Protein AF-A0A7S0FUV8-F1 (afdb_monomer)

Structure (mmCIF, N/CA/C/O backbone):
data_AF-A0A7S0FUV8-F1
#
_entry.id   AF-A0A7S0FUV8-F1
#
loop_
_atom_site.group_PDB
_atom_site.id
_atom_site.type_symbol
_atom_site.label_atom_id
_atom_site.label_alt_id
_atom_site.label_comp_id
_atom_site.label_asym_id
_atom_site.label_entity_id
_atom_site.label_seq_id
_atom_site.pdbx_PDB_ins_code
_atom_site.Cartn_x
_atom_site.Cartn_y
_atom_site.Cartn_z
_atom_site.occupancy
_atom_site.B_iso_or_equiv
_atom_site.auth_seq_id
_atom_site.auth_comp_id
_atom_site.auth_asym_id
_atom_site.auth_atom_id
_atom_site.pdbx_PDB_model_num
ATOM 1 N N . TYR A 1 1 ? -42.835 13.743 -11.737 1.00 50.59 1 TYR A N 1
ATOM 2 C CA . TYR A 1 1 ? -42.459 13.672 -13.155 1.00 50.59 1 TYR A CA 1
ATOM 3 C C . TYR A 1 1 ? -41.245 14.557 -13.338 1.00 50.59 1 TYR A C 1
ATOM 5 O O . TYR A 1 1 ? -41.393 15.768 -13.255 1.00 50.59 1 TYR A O 1
ATOM 13 N N . ALA A 1 2 ? -40.058 13.962 -13.447 1.00 53.00 2 ALA A N 1
ATOM 14 C CA . ALA A 1 2 ? -38.866 14.693 -13.861 1.00 53.00 2 ALA A CA 1
ATOM 15 C C . ALA A 1 2 ? -38.843 14.681 -15.400 1.00 53.00 2 ALA A C 1
ATOM 17 O O . ALA A 1 2 ? -39.055 13.612 -15.976 1.00 53.00 2 ALA A O 1
ATOM 18 N N . PRO A 1 3 ? -38.705 15.833 -16.070 1.00 66.25 3 PRO A N 1
ATOM 19 C CA . PRO A 1 3 ? -38.574 15.869 -17.520 1.00 66.25 3 PRO A CA 1
ATOM 20 C C . PRO A 1 3 ? -37.222 15.283 -17.954 1.00 66.25 3 PRO A C 1
ATOM 22 O O . PRO A 1 3 ? -36.244 15.360 -17.211 1.00 66.25 3 PRO A O 1
ATOM 25 N N . TRP A 1 4 ? -37.165 14.718 -19.161 1.00 58.94 4 TRP A N 1
ATOM 26 C CA . TRP A 1 4 ? -35.908 14.304 -19.794 1.00 58.94 4 TRP A CA 1
ATOM 27 C C . TRP A 1 4 ? -34.903 15.470 -19.820 1.00 58.94 4 TRP A C 1
ATOM 29 O O . TRP A 1 4 ? -35.286 16.616 -20.077 1.00 58.94 4 TRP A O 1
ATOM 39 N N . GLY A 1 5 ? -33.637 15.191 -19.501 1.00 57.38 5 GLY A N 1
ATOM 40 C CA . GLY A 1 5 ? -32.561 16.175 -19.339 1.00 57.38 5 GLY A CA 1
ATOM 41 C C . GLY A 1 5 ? -32.442 16.805 -17.942 1.00 57.38 5 GLY A C 1
ATOM 42 O O . GLY A 1 5 ? -31.550 17.627 -17.725 1.00 57.38 5 GLY A O 1
ATOM 43 N N . TYR A 1 6 ? -33.309 16.448 -16.986 1.00 70.94 6 TYR A N 1
ATOM 44 C CA . TYR A 1 6 ? -33.254 16.975 -15.617 1.00 70.94 6 TYR A CA 1
ATOM 45 C C . TYR A 1 6 ? -32.063 16.412 -14.832 1.00 70.94 6 TYR A C 1
ATOM 47 O O . TYR A 1 6 ? -31.831 15.204 -14.850 1.00 70.94 6 TYR A O 1
ATOM 55 N N . ILE A 1 7 ? -31.346 17.292 -14.122 1.00 74.44 7 ILE A N 1
ATOM 56 C CA . ILE A 1 7 ? -30.193 16.947 -13.283 1.00 74.44 7 ILE A CA 1
ATOM 57 C C . ILE A 1 7 ? -30.614 16.949 -11.812 1.00 74.44 7 ILE A C 1
ATOM 59 O O . ILE A 1 7 ? -31.251 17.901 -11.358 1.00 74.44 7 ILE A O 1
ATOM 63 N N . PHE A 1 8 ? -30.243 15.918 -11.062 1.00 72.69 8 PHE A N 1
ATOM 64 C CA . PHE A 1 8 ? -30.548 15.796 -9.638 1.00 72.69 8 PHE A CA 1
ATOM 65 C C . PHE A 1 8 ? -29.382 15.194 -8.856 1.00 72.69 8 PHE A C 1
ATOM 67 O O . PHE A 1 8 ? -28.623 14.406 -9.405 1.00 72.69 8 PHE A O 1
ATOM 74 N N . ASP A 1 9 ? -29.258 15.542 -7.575 1.00 76.69 9 ASP A N 1
ATOM 75 C CA . ASP A 1 9 ? -28.304 14.910 -6.661 1.00 76.69 9 ASP A CA 1
ATOM 76 C C . ASP A 1 9 ? -28.888 13.583 -6.143 1.00 76.69 9 ASP A C 1
ATOM 78 O O . ASP A 1 9 ? -29.993 13.562 -5.597 1.00 76.69 9 ASP A O 1
ATOM 82 N N . GLY A 1 10 ? -28.179 12.473 -6.312 1.00 77.31 10 GLY A N 1
ATOM 83 C CA . GLY A 1 10 ? -28.609 11.151 -5.877 1.00 77.31 10 GLY A CA 1
ATOM 84 C C . GLY A 1 10 ? -27.452 10.277 -5.406 1.00 77.31 10 GLY A C 1
ATOM 85 O O . GLY A 1 10 ? -26.313 10.468 -5.812 1.00 77.31 10 GLY A O 1
ATOM 86 N N . ILE A 1 11 ? -27.733 9.339 -4.510 1.00 77.25 11 ILE A N 1
ATOM 87 C CA . ILE A 1 11 ? -26.738 8.418 -3.951 1.00 77.25 11 ILE A CA 1
ATOM 88 C C . ILE A 1 11 ? -26.754 7.139 -4.785 1.00 77.25 11 ILE A C 1
ATOM 90 O O . ILE A 1 11 ? -27.781 6.459 -4.828 1.00 77.25 11 ILE A O 1
ATOM 94 N N . ASP A 1 12 ? -25.640 6.825 -5.445 1.00 79.88 12 ASP A N 1
ATOM 95 C CA . ASP A 1 12 ? -25.474 5.547 -6.140 1.00 79.88 12 ASP A CA 1
ATOM 96 C C . ASP A 1 12 ? -25.358 4.416 -5.133 1.00 79.88 12 ASP A C 1
ATOM 98 O O . ASP A 1 12 ? -24.553 4.501 -4.203 1.00 79.88 12 ASP A O 1
ATOM 102 N N . HIS A 1 13 ? -26.126 3.348 -5.315 1.00 71.44 13 HIS A N 1
ATOM 103 C CA . HIS A 1 13 ? -25.978 2.160 -4.489 1.00 71.44 13 HIS A CA 1
ATOM 104 C C . HIS A 1 13 ? -25.063 1.092 -5.091 1.00 71.44 13 HIS A C 1
ATOM 106 O O . HIS A 1 13 ? -24.770 0.135 -4.375 1.00 71.44 13 HIS A O 1
ATOM 112 N N . GLU A 1 14 ? -24.574 1.280 -6.323 1.00 66.94 14 GLU A N 1
ATOM 113 C CA . GLU A 1 14 ? -23.786 0.313 -7.114 1.00 66.94 14 GLU A CA 1
ATOM 114 C C . GLU A 1 14 ? -24.512 -1.020 -7.376 1.00 66.94 14 GLU A C 1
ATOM 116 O O . GLU A 1 14 ? -23.939 -1.999 -7.850 1.00 66.94 14 GLU A O 1
ATOM 121 N N . ASP A 1 15 ? -25.815 -1.056 -7.109 1.00 69.62 15 ASP A N 1
ATOM 122 C CA . ASP A 1 15 ? -26.714 -2.193 -7.312 1.00 69.62 15 ASP A CA 1
ATOM 123 C C . ASP A 1 15 ? -27.656 -1.978 -8.512 1.00 69.62 15 ASP A C 1
ATOM 125 O O . ASP A 1 15 ? -28.631 -2.711 -8.704 1.00 69.62 15 ASP A O 1
ATOM 129 N N . GLY A 1 16 ? -27.372 -0.957 -9.327 1.00 75.56 16 GLY A N 1
ATOM 130 C CA . GLY A 1 16 ? -28.221 -0.537 -10.437 1.00 75.56 16 GLY A CA 1
ATOM 131 C C . GLY A 1 16 ? -29.254 0.534 -10.076 1.00 75.56 16 GLY A C 1
ATOM 132 O O . GLY A 1 16 ? -30.070 0.861 -10.941 1.00 75.56 16 GLY A O 1
ATOM 133 N N . TRP A 1 17 ? -29.238 1.089 -8.857 1.00 75.56 17 TRP A N 1
ATOM 134 C CA . TRP A 1 17 ? -30.189 2.108 -8.402 1.00 75.56 17 TRP A CA 1
ATOM 135 C C . TRP A 1 17 ? -29.515 3.363 -7.839 1.00 75.56 17 TRP A C 1
ATOM 137 O O . TRP A 1 17 ? -28.515 3.305 -7.131 1.00 75.56 17 TRP A O 1
ATOM 147 N N . VAL A 1 18 ? -30.144 4.512 -8.091 1.00 82.12 18 VAL A N 1
ATOM 148 C CA . VAL A 1 18 ? -29.773 5.812 -7.524 1.00 82.12 18 VAL A CA 1
ATOM 149 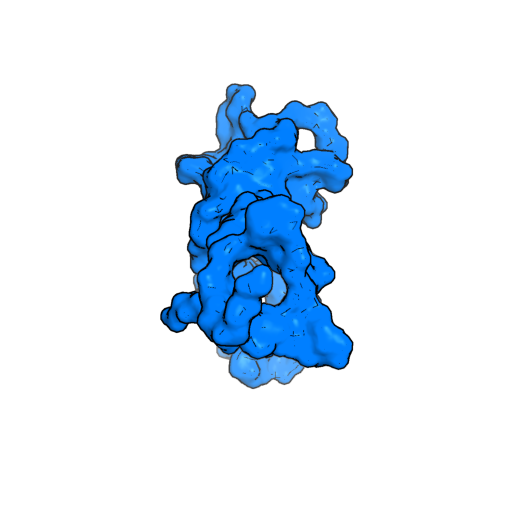C C . VAL A 1 18 ? -30.893 6.306 -6.617 1.00 82.12 18 VAL A C 1
ATOM 151 O O . VAL A 1 18 ? -32.052 6.406 -7.033 1.00 82.12 18 VAL A O 1
ATOM 154 N N . GLN A 1 19 ? -30.558 6.647 -5.376 1.00 77.62 19 GLN A N 1
ATOM 155 C CA . GLN A 1 19 ? -31.498 7.190 -4.400 1.00 77.62 19 GLN A CA 1
ATOM 156 C C . GLN A 1 19 ? -31.571 8.721 -4.486 1.00 77.62 19 GLN A C 1
ATOM 158 O O . GLN A 1 19 ? -30.566 9.406 -4.332 1.00 77.62 19 GLN A O 1
ATOM 163 N N . LEU A 1 20 ? -32.776 9.265 -4.652 1.00 77.44 20 LEU A N 1
ATOM 164 C CA . LEU A 1 20 ? -33.098 10.694 -4.642 1.00 77.44 20 LEU A CA 1
ATOM 165 C C . LEU A 1 20 ? -34.124 10.966 -3.528 1.00 77.44 20 LEU A C 1
ATOM 167 O O . LEU A 1 20 ? -35.326 10.733 -3.700 1.00 77.44 20 LEU A O 1
ATOM 171 N N . GLY A 1 21 ? -33.655 11.448 -2.372 1.00 74.44 21 GLY A N 1
ATOM 172 C CA . GLY A 1 21 ? -34.484 11.569 -1.166 1.00 74.44 21 GLY A CA 1
ATOM 173 C C . GLY A 1 21 ? -35.013 10.200 -0.714 1.00 74.44 21 GLY A C 1
ATOM 174 O O . GLY A 1 21 ? -34.232 9.278 -0.497 1.00 74.44 21 GLY A O 1
ATOM 175 N N . ASP A 1 22 ? -36.338 10.044 -0.636 1.00 75.25 22 ASP A N 1
ATOM 176 C CA . ASP A 1 22 ? -37.003 8.777 -0.267 1.00 75.25 22 ASP A CA 1
ATOM 177 C C . ASP A 1 22 ? -37.336 7.875 -1.474 1.00 75.25 22 ASP A C 1
ATOM 179 O O . ASP A 1 22 ? -38.110 6.921 -1.358 1.00 75.25 22 ASP A O 1
ATOM 183 N N . ARG A 1 23 ? -36.841 8.201 -2.674 1.00 69.81 23 ARG A N 1
ATOM 184 C CA . ARG A 1 23 ? -37.182 7.496 -3.921 1.00 69.81 23 ARG A CA 1
ATOM 185 C C . ARG A 1 23 ? -35.945 6.893 -4.566 1.00 69.81 23 ARG A C 1
ATOM 187 O O . ARG A 1 23 ? -34.858 7.435 -4.434 1.00 69.81 23 ARG A O 1
ATOM 194 N N . TYR A 1 24 ? -36.145 5.819 -5.322 1.00 77.50 24 TYR A N 1
ATOM 195 C CA . TYR A 1 24 ? -35.093 5.124 -6.058 1.00 77.50 24 TYR A CA 1
ATOM 196 C C . TYR A 1 24 ? -35.390 5.173 -7.551 1.00 77.50 24 TYR A C 1
ATOM 198 O O . TYR A 1 24 ? -36.537 4.985 -7.971 1.00 77.50 24 TYR A O 1
ATOM 206 N N . LEU A 1 25 ? -34.359 5.440 -8.343 1.00 78.50 25 LEU A N 1
ATOM 207 C CA . LEU A 1 25 ? -34.418 5.466 -9.796 1.00 78.50 25 LEU A CA 1
ATOM 208 C C . LEU A 1 25 ? -33.450 4.413 -10.350 1.00 78.50 25 LEU A C 1
ATOM 210 O O . LEU A 1 25 ? -32.295 4.387 -9.929 1.00 78.50 25 LEU A O 1
ATOM 214 N N . PRO A 1 26 ? -33.897 3.534 -11.260 1.00 76.88 26 PRO A N 1
ATOM 215 C CA . PRO A 1 26 ? -33.021 2.533 -11.845 1.00 76.88 26 PRO A CA 1
ATOM 216 C C . PRO A 1 26 ? -32.064 3.199 -12.836 1.00 76.88 26 PRO A C 1
ATOM 218 O O . PRO A 1 26 ? -32.479 4.038 -13.634 1.00 76.88 26 PRO A O 1
ATOM 221 N N . MET A 1 27 ? -30.799 2.791 -12.825 1.00 74.19 27 MET A N 1
ATOM 222 C CA . MET A 1 27 ? -29.808 3.227 -13.811 1.00 74.19 27 MET A CA 1
ATOM 223 C C . MET A 1 27 ? -30.069 2.618 -15.188 1.00 74.19 27 MET A C 1
ATOM 225 O O . MET A 1 27 ? -29.807 3.260 -16.205 1.00 74.19 27 MET A O 1
ATOM 229 N N . HIS A 1 28 ? -30.644 1.411 -15.222 1.00 72.50 28 HIS A N 1
ATOM 230 C CA . HIS A 1 28 ? -31.006 0.709 -16.447 1.00 72.50 28 HIS A CA 1
ATOM 231 C C . HIS A 1 28 ? -32.478 0.301 -16.462 1.00 72.50 28 HIS A C 1
ATOM 233 O O . HIS A 1 28 ? -32.994 -0.279 -15.507 1.00 72.50 28 HIS A O 1
ATOM 239 N N . VAL A 1 29 ? -33.141 0.516 -17.597 1.00 70.56 29 VAL A N 1
ATOM 240 C CA . VAL A 1 29 ? -34.490 0.007 -17.866 1.00 70.56 29 VAL A CA 1
ATOM 241 C C . VAL A 1 29 ? -34.433 -0.823 -19.141 1.00 70.56 29 VAL A C 1
ATOM 243 O O . VAL A 1 29 ? -34.119 -0.317 -20.213 1.00 70.56 29 VAL A O 1
ATOM 246 N N . SER A 1 30 ? -34.733 -2.121 -19.035 1.00 65.88 30 SER A N 1
ATOM 247 C CA . SER A 1 30 ? -34.715 -3.060 -20.174 1.00 65.88 30 SER A CA 1
ATOM 248 C C . SER A 1 30 ? -33.384 -3.087 -20.950 1.00 65.88 30 SER A C 1
ATOM 250 O O . SER A 1 30 ? -33.374 -3.247 -22.167 1.00 65.88 30 SER A O 1
ATOM 252 N N . GLY A 1 31 ? -32.259 -2.912 -20.249 1.00 65.19 31 GLY A N 1
ATOM 253 C CA . GLY A 1 31 ? -30.913 -2.906 -20.834 1.00 65.19 31 GLY A CA 1
ATOM 254 C C . GLY A 1 31 ? -30.449 -1.559 -21.399 1.00 65.19 31 GLY A C 1
ATOM 255 O O . GLY A 1 31 ? -29.275 -1.432 -21.730 1.00 65.19 31 GLY A O 1
ATOM 256 N N . ALA A 1 32 ? -31.316 -0.544 -21.466 1.00 63.19 32 ALA A N 1
ATOM 257 C CA . ALA A 1 32 ? -30.926 0.822 -21.812 1.00 63.19 32 ALA A CA 1
ATOM 258 C C . ALA A 1 32 ? -30.556 1.605 -20.546 1.00 63.19 32 ALA A C 1
ATOM 260 O O . ALA A 1 32 ? -31.279 1.533 -19.551 1.00 63.19 32 ALA A O 1
ATOM 261 N N . GLN A 1 33 ? -29.437 2.330 -20.574 1.00 68.31 33 GLN A N 1
ATOM 262 C CA . GLN A 1 33 ? -29.056 3.257 -19.508 1.00 68.31 33 GLN A CA 1
ATOM 263 C C . GLN A 1 33 ? -29.953 4.501 -19.577 1.00 68.31 33 GLN A C 1
ATOM 265 O O . GLN A 1 33 ? -30.055 5.101 -20.640 1.00 68.31 33 GLN A O 1
ATOM 270 N N . VAL A 1 34 ? -30.614 4.849 -18.469 1.00 80.25 34 VAL A N 1
ATOM 271 C CA . VAL A 1 34 ? -31.560 5.987 -18.373 1.00 80.25 34 VAL A CA 1
ATOM 272 C C . VAL A 1 34 ? -31.091 7.077 -17.405 1.00 80.25 34 VAL A C 1
ATOM 274 O O . VAL A 1 34 ? -31.668 8.162 -17.353 1.00 80.25 34 VAL A O 1
ATOM 277 N N . LEU A 1 35 ? -30.056 6.791 -16.609 1.00 73.25 35 LEU A N 1
ATOM 278 C CA . LEU A 1 35 ? -29.379 7.763 -15.758 1.00 73.25 35 LEU A CA 1
ATOM 279 C C . LEU A 1 35 ? -27.910 7.836 -16.149 1.00 73.25 35 LEU A C 1
ATOM 281 O O . LEU A 1 35 ? -27.196 6.831 -16.119 1.00 73.25 35 LEU A O 1
ATOM 285 N N . VAL A 1 36 ? -27.462 9.041 -16.481 1.00 73.19 36 VAL A N 1
ATOM 286 C CA . VAL A 1 36 ? -26.070 9.318 -16.832 1.00 73.19 36 VAL A CA 1
ATOM 287 C C . VAL A 1 36 ? -25.485 10.256 -15.775 1.00 73.19 36 VAL A C 1
ATOM 289 O O . VAL A 1 36 ? -26.067 11.321 -15.531 1.00 73.19 36 VAL A O 1
ATOM 292 N N . PRO A 1 37 ? -24.363 9.901 -15.126 1.00 68.44 37 PRO A N 1
ATOM 293 C CA . PRO A 1 37 ? -23.644 10.825 -14.258 1.00 68.44 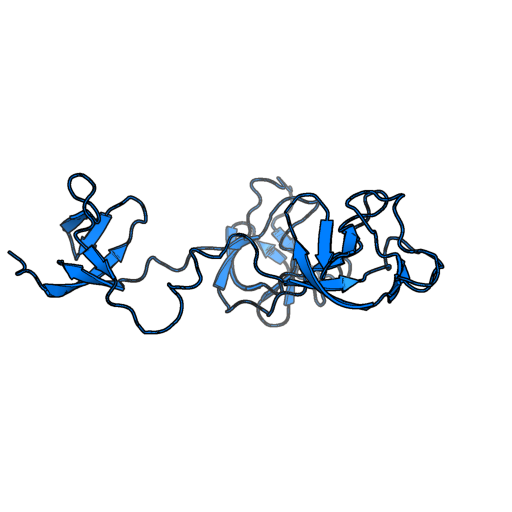37 PRO A CA 1
ATOM 294 C C . PRO A 1 37 ? -23.268 12.079 -15.054 1.00 68.44 37 PRO A C 1
ATOM 296 O O . PRO A 1 37 ? -22.733 11.996 -16.160 1.00 68.44 37 PRO A O 1
ATOM 299 N N . VAL A 1 38 ? -23.582 13.263 -14.528 1.00 68.12 38 VAL A N 1
ATOM 300 C CA . VAL A 1 38 ? -23.160 14.521 -15.156 1.00 68.12 38 VAL A CA 1
ATOM 301 C C . VAL A 1 38 ? -21.727 14.779 -14.718 1.00 68.12 38 VAL A C 1
ATOM 303 O O . VAL A 1 38 ? -21.517 15.416 -13.691 1.00 68.12 38 VAL A O 1
ATOM 306 N N . GLU A 1 39 ? -20.767 14.224 -15.460 1.00 62.84 39 GLU A N 1
ATOM 307 C CA . GLU A 1 39 ? -19.335 14.289 -15.145 1.00 62.84 39 GLU A CA 1
ATOM 308 C C . GLU A 1 39 ? -18.864 15.715 -14.792 1.00 62.84 39 GLU A C 1
ATOM 310 O O . GLU A 1 39 ? -19.050 16.669 -15.556 1.00 62.84 39 GLU A O 1
ATOM 315 N N . GLU A 1 40 ? -18.158 15.841 -13.663 1.00 44.22 40 GLU A N 1
ATOM 316 C CA . GLU A 1 40 ? -16.961 16.676 -13.652 1.00 44.22 40 GLU A CA 1
ATOM 317 C C . GLU A 1 40 ? -15.970 16.037 -14.625 1.00 44.22 40 GLU A C 1
ATOM 319 O O . GLU A 1 40 ? -15.710 14.837 -14.561 1.00 44.22 40 GLU A O 1
ATOM 324 N N . VAL A 1 41 ? -15.413 16.835 -15.534 1.00 43.34 41 VAL A N 1
ATOM 325 C CA . VAL A 1 41 ? -14.313 16.417 -16.405 1.00 43.34 41 VAL A CA 1
ATOM 326 C C . VAL A 1 41 ? -13.082 16.151 -15.538 1.00 43.34 41 VAL A C 1
ATOM 328 O O . VAL A 1 41 ? -12.219 17.014 -15.419 1.00 43.34 41 VAL A O 1
ATOM 331 N N . SER A 1 42 ? -13.018 14.982 -14.908 1.00 47.97 42 SER A N 1
ATOM 332 C CA . SER A 1 42 ? -11.817 14.338 -14.381 1.00 47.97 42 SER A CA 1
ATOM 333 C C . SER A 1 42 ? -12.216 13.069 -13.626 1.00 47.97 42 SER A C 1
ATOM 335 O O . SER A 1 42 ? -12.860 13.161 -12.589 1.00 47.97 42 SER A O 1
ATOM 337 N N . HIS A 1 43 ? -11.725 11.924 -14.109 1.00 41.03 43 HIS A N 1
ATOM 338 C CA . HIS A 1 43 ? -11.620 10.630 -13.412 1.00 41.03 43 HIS A CA 1
ATOM 339 C C . HIS A 1 43 ? -12.655 9.514 -13.643 1.00 41.03 43 HIS A C 1
ATOM 341 O O . HIS A 1 43 ? -12.576 8.544 -12.913 1.00 41.03 43 HIS A O 1
ATOM 347 N N . GLU A 1 44 ? -13.494 9.500 -14.685 1.00 39.22 44 GLU A N 1
ATOM 348 C CA . GLU A 1 44 ? -14.301 8.280 -14.975 1.00 39.22 44 GLU A CA 1
ATOM 349 C C . GLU A 1 44 ? -14.167 7.727 -16.412 1.00 39.22 44 GLU A C 1
ATOM 351 O O . GLU A 1 44 ? -14.736 6.693 -16.741 1.00 39.22 44 GLU A O 1
ATOM 356 N N . ALA A 1 45 ? -13.261 8.284 -17.230 1.00 35.97 45 ALA A N 1
ATOM 357 C CA . ALA A 1 45 ? -12.788 7.648 -18.474 1.00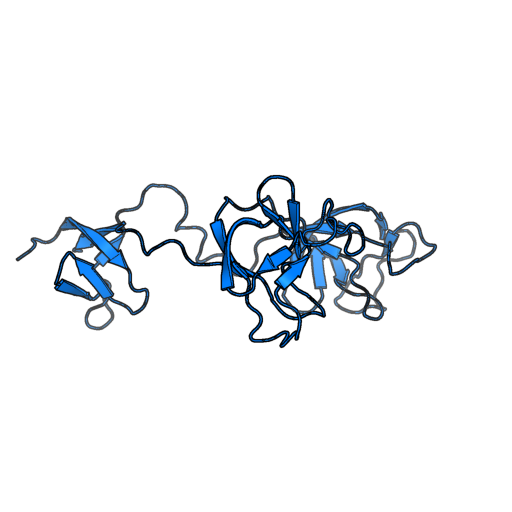 35.97 45 ALA A CA 1
ATOM 358 C C . ALA A 1 45 ? -11.533 6.760 -18.290 1.00 35.97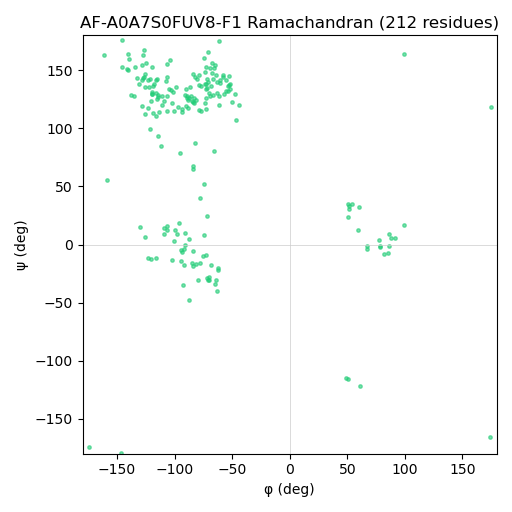 45 ALA A C 1
ATOM 360 O O . ALA A 1 45 ? -11.048 6.173 -19.253 1.00 35.97 45 ALA A O 1
ATOM 361 N N . ALA A 1 46 ? -10.989 6.656 -17.070 1.00 41.25 46 ALA A N 1
ATOM 362 C CA . ALA A 1 46 ? -9.800 5.844 -16.770 1.00 41.25 46 ALA A CA 1
ATOM 363 C C . ALA A 1 46 ? -10.125 4.501 -16.089 1.00 41.25 46 ALA A C 1
ATOM 365 O O . ALA A 1 46 ? -9.270 3.619 -16.029 1.00 41.25 46 ALA A O 1
ATOM 366 N N . GLU A 1 47 ? -11.352 4.312 -15.599 1.00 42.59 47 GLU A N 1
ATOM 367 C CA . GLU A 1 47 ? -11.700 3.144 -14.778 1.00 42.59 47 GLU A CA 1
ATOM 368 C C . GLU A 1 47 ? -12.242 1.949 -15.577 1.00 42.59 47 GLU A C 1
ATOM 370 O O . GLU A 1 47 ? -12.365 0.851 -15.044 1.00 42.59 47 GLU A O 1
ATOM 375 N N . GLN A 1 48 ? -12.424 2.102 -16.894 1.00 40.06 48 GLN A N 1
ATOM 376 C CA . GLN A 1 48 ? -12.632 0.975 -17.817 1.00 40.06 48 GLN A CA 1
ATOM 377 C C . GLN A 1 48 ? -11.367 0.581 -18.611 1.00 40.06 48 GLN A C 1
ATOM 379 O O . GLN A 1 48 ? -11.395 -0.389 -19.366 1.00 40.06 48 GLN A O 1
ATOM 384 N N . GLU A 1 49 ? -10.224 1.234 -18.347 1.00 38.31 49 GLU A N 1
ATOM 385 C CA . GLU A 1 49 ? -8.872 0.761 -18.712 1.00 38.31 49 GLU A CA 1
ATOM 386 C C . GLU A 1 49 ? -8.048 0.311 -17.482 1.00 38.31 49 GLU A C 1
ATOM 388 O O . GLU A 1 49 ? -6.847 0.053 -17.573 1.00 38.31 49 GLU A O 1
ATOM 393 N N . ALA A 1 50 ? -8.688 0.114 -16.322 1.00 39.53 50 ALA A N 1
ATOM 394 C CA . ALA A 1 50 ? -8.066 -0.395 -15.091 1.00 39.53 50 ALA A CA 1
ATOM 395 C C . ALA A 1 50 ? -7.707 -1.900 -15.144 1.00 39.53 50 ALA A C 1
ATOM 397 O O . ALA A 1 50 ? -7.590 -2.568 -14.118 1.00 39.53 50 ALA A O 1
ATOM 398 N N . GLY A 1 51 ? -7.508 -2.446 -16.345 1.00 43.41 51 GLY A N 1
ATOM 399 C CA . GLY A 1 51 ?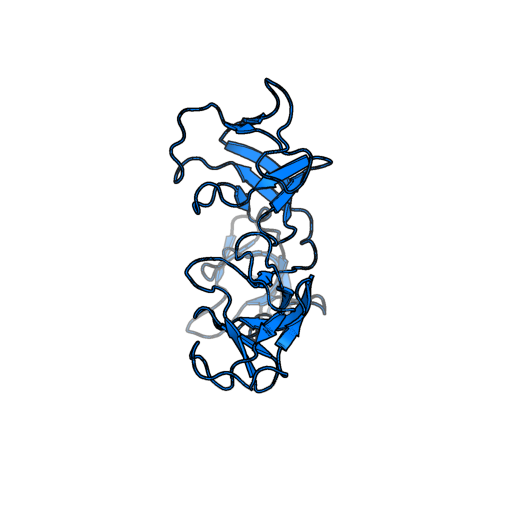 -7.049 -3.813 -16.547 1.00 43.41 51 GLY A CA 1
ATOM 400 C C . GLY A 1 51 ? -5.544 -3.984 -16.367 1.00 43.41 51 GLY A C 1
ATOM 401 O O . GLY A 1 51 ? -5.133 -5.068 -15.970 1.00 43.41 51 GLY A O 1
ATOM 402 N N . GLN A 1 52 ? -4.713 -2.968 -16.653 1.00 51.69 52 GLN A N 1
ATOM 403 C CA . GLN A 1 52 ? -3.248 -3.121 -16.665 1.00 51.69 52 GLN A CA 1
ATOM 404 C C . GLN A 1 52 ? -2.479 -1.788 -16.492 1.00 51.69 52 GLN A C 1
ATOM 406 O O . GLN A 1 52 ? -1.628 -1.442 -17.310 1.00 51.69 52 GLN A O 1
ATOM 411 N N . ALA A 1 53 ? -2.737 -1.023 -15.427 1.00 65.75 53 ALA A N 1
ATOM 412 C CA . ALA A 1 53 ? -1.931 0.168 -15.133 1.00 65.75 53 ALA A CA 1
ATOM 413 C C . ALA A 1 53 ? -0.531 -0.212 -14.607 1.00 65.75 53 ALA A C 1
ATOM 415 O O . ALA A 1 53 ? -0.393 -1.059 -13.716 1.00 65.75 53 ALA A O 1
ATOM 416 N N . THR A 1 54 ? 0.514 0.432 -15.135 1.00 78.88 54 THR A N 1
ATOM 417 C CA . THR A 1 54 ? 1.873 0.310 -14.599 1.00 78.88 54 THR A CA 1
ATOM 418 C C . THR A 1 54 ? 1.950 0.923 -13.199 1.00 78.88 54 THR A C 1
ATOM 420 O O . THR A 1 54 ? 1.310 1.926 -12.889 1.00 78.88 54 THR A O 1
ATOM 423 N N . ARG A 1 55 ? 2.728 0.300 -12.313 1.00 82.00 55 ARG A N 1
ATOM 424 C CA . ARG A 1 55 ? 2.997 0.762 -10.946 1.00 82.00 55 ARG A CA 1
ATOM 425 C C . ARG A 1 55 ? 4.497 0.880 -10.736 1.00 82.00 55 ARG A C 1
ATOM 427 O O . ARG A 1 55 ? 5.278 0.207 -11.407 1.00 82.00 55 ARG A O 1
ATOM 434 N N . LYS A 1 56 ? 4.909 1.708 -9.779 1.00 86.00 56 LYS A N 1
ATOM 435 C CA . LYS A 1 56 ? 6.312 1.791 -9.371 1.00 86.00 56 LYS A CA 1
ATOM 436 C C . LYS A 1 56 ? 6.629 0.678 -8.374 1.00 86.00 56 LYS A C 1
ATOM 438 O O . LYS A 1 56 ? 5.788 0.329 -7.554 1.00 86.00 56 LYS A O 1
ATOM 443 N N . TYR A 1 57 ? 7.834 0.128 -8.429 1.00 88.38 57 TYR A N 1
ATOM 444 C CA . TYR A 1 57 ? 8.318 -0.928 -7.542 1.00 88.38 57 TYR A CA 1
ATOM 445 C C . TYR A 1 57 ? 9.751 -0.638 -7.134 1.00 88.38 57 TYR A C 1
ATOM 447 O O . TYR A 1 57 ? 10.603 -0.445 -7.995 1.00 88.38 57 TYR A O 1
ATOM 455 N N . ARG A 1 58 ? 10.035 -0.659 -5.834 1.00 89.31 58 ARG A N 1
ATOM 456 C CA . ARG A 1 58 ? 11.392 -0.615 -5.300 1.00 89.31 58 ARG A CA 1
ATOM 457 C C . ARG A 1 58 ? 11.928 -2.034 -5.178 1.00 89.31 58 ARG A C 1
ATOM 459 O O . ARG A 1 58 ? 11.298 -2.883 -4.549 1.00 89.31 58 ARG A O 1
ATOM 466 N N . LEU A 1 59 ? 13.108 -2.276 -5.733 1.00 89.25 59 LEU A N 1
ATOM 467 C CA . LEU A 1 59 ? 13.799 -3.550 -5.575 1.00 89.25 59 LEU A CA 1
ATOM 468 C C . LEU A 1 59 ? 14.366 -3.670 -4.158 1.00 89.25 59 LEU A C 1
ATOM 470 O O . LEU A 1 59 ? 15.194 -2.850 -3.756 1.00 89.25 59 LEU A O 1
ATOM 474 N N . ASP A 1 60 ? 13.973 -4.705 -3.423 1.00 82.50 60 ASP A N 1
ATOM 475 C CA . ASP A 1 60 ? 14.438 -4.953 -2.059 1.00 82.50 60 ASP A CA 1
ATOM 476 C C . ASP A 1 60 ? 15.201 -6.279 -1.938 1.00 82.50 60 ASP A C 1
ATOM 478 O O . ASP A 1 60 ? 14.838 -7.295 -2.523 1.00 82.50 60 ASP A O 1
ATOM 482 N N . ASN A 1 61 ? 16.295 -6.243 -1.178 1.00 87.50 61 ASN A N 1
ATOM 483 C CA . ASN A 1 61 ? 17.169 -7.392 -0.917 1.00 87.50 61 ASN A CA 1
ATOM 484 C C . ASN A 1 61 ? 17.448 -7.560 0.582 1.00 87.50 61 ASN A C 1
ATOM 486 O O . ASN A 1 61 ? 18.399 -8.243 0.963 1.00 87.50 61 ASN A O 1
ATOM 490 N N . SER A 1 62 ? 16.668 -6.897 1.442 1.00 80.88 62 SER A N 1
ATOM 491 C CA . SER A 1 62 ? 16.901 -6.909 2.889 1.00 80.88 62 SER A CA 1
ATOM 492 C C . SER A 1 62 ? 16.745 -8.319 3.468 1.00 80.88 62 SER A C 1
ATOM 494 O O . SER A 1 62 ? 17.573 -8.752 4.269 1.00 80.88 62 SER A O 1
ATOM 496 N N . GLN A 1 63 ? 15.740 -9.056 2.986 1.00 75.25 63 GLN A N 1
ATOM 497 C CA . GLN A 1 63 ? 15.430 -10.417 3.425 1.00 75.25 63 GLN A CA 1
ATOM 498 C C . GLN A 1 63 ? 16.101 -11.498 2.571 1.00 75.25 63 GLN A C 1
ATOM 500 O O . GLN A 1 63 ? 16.521 -12.522 3.101 1.00 75.25 63 GLN A O 1
ATOM 505 N N . LEU A 1 64 ? 16.244 -11.277 1.258 1.00 83.19 64 LEU A N 1
ATOM 506 C CA . LEU A 1 64 ? 16.857 -12.266 0.363 1.00 83.19 64 LEU A CA 1
ATOM 507 C C . LEU A 1 64 ? 18.372 -12.395 0.610 1.00 83.19 64 LEU A C 1
ATOM 509 O O . LEU A 1 64 ? 18.946 -13.454 0.361 1.00 83.19 64 LEU A O 1
ATOM 513 N N . GLN A 1 65 ? 19.021 -11.325 1.093 1.00 88.31 65 GLN A N 1
ATOM 514 C CA . GLN A 1 65 ? 20.457 -11.272 1.405 1.00 88.31 65 GLN A CA 1
ATOM 515 C C . GLN A 1 65 ? 21.363 -11.759 0.257 1.00 88.31 65 GLN A C 1
ATOM 517 O O . GLN A 1 65 ? 22.460 -12.290 0.462 1.00 88.31 65 GLN A O 1
ATOM 522 N N . HIS A 1 66 ? 20.921 -11.571 -0.985 1.00 88.25 66 HIS A N 1
ATOM 523 C CA . HIS A 1 66 ? 21.670 -11.992 -2.156 1.00 88.25 66 HIS A CA 1
ATOM 524 C C . HIS A 1 66 ? 22.944 -11.146 -2.314 1.00 88.25 66 HIS A C 1
ATOM 526 O O . HIS A 1 66 ? 22.907 -9.923 -2.190 1.00 88.25 66 HIS A O 1
ATOM 532 N N . LYS A 1 67 ? 24.077 -11.787 -2.631 1.00 90.88 67 LYS A N 1
ATOM 533 C CA . LYS A 1 67 ? 25.393 -11.118 -2.732 1.00 90.88 67 LYS A CA 1
ATOM 534 C C . LYS A 1 67 ? 25.599 -10.331 -4.030 1.00 90.88 67 LYS A C 1
ATOM 536 O O . LYS A 1 67 ? 26.538 -9.547 -4.130 1.00 90.88 67 LYS A O 1
ATOM 541 N N . GLY A 1 68 ? 24.771 -10.581 -5.042 1.00 88.62 68 GLY A N 1
ATOM 542 C CA . GLY A 1 68 ? 24.849 -9.893 -6.330 1.00 88.62 68 GLY A CA 1
ATOM 543 C C . GLY A 1 68 ? 24.325 -8.451 -6.270 1.00 88.62 68 GLY A C 1
ATOM 544 O O . GLY A 1 68 ? 23.546 -8.124 -5.377 1.00 88.62 68 GLY A O 1
ATOM 545 N N . PRO A 1 69 ? 24.695 -7.601 -7.243 1.00 89.81 69 PRO A N 1
ATOM 546 C CA . PRO A 1 69 ? 24.364 -6.170 -7.255 1.00 89.81 69 PRO A CA 1
ATOM 547 C C . PRO A 1 69 ? 22.890 -5.849 -7.563 1.00 89.81 69 PRO A C 1
ATOM 549 O O . PRO A 1 69 ? 22.481 -4.693 -7.455 1.00 89.81 69 PRO A O 1
ATOM 552 N N . GLY A 1 70 ? 22.096 -6.839 -7.972 1.00 91.81 70 GLY A N 1
ATOM 553 C CA . GLY A 1 70 ? 20.707 -6.626 -8.352 1.00 91.81 70 GLY A CA 1
ATOM 554 C C . GLY A 1 70 ? 19.944 -7.907 -8.666 1.00 91.81 70 GLY A C 1
ATOM 555 O O . GLY A 1 70 ? 20.472 -9.016 -8.523 1.00 91.81 70 GLY A O 1
ATOM 556 N N . LEU A 1 71 ? 18.709 -7.722 -9.129 1.00 91.81 71 LEU A N 1
ATOM 557 C CA . LEU A 1 71 ? 17.802 -8.769 -9.582 1.00 91.81 71 LEU A CA 1
ATOM 558 C C . LEU A 1 71 ? 17.884 -8.891 -11.109 1.00 91.81 71 LEU A C 1
ATOM 560 O O . LEU A 1 71 ? 17.604 -7.938 -11.835 1.00 91.81 71 LEU A O 1
ATOM 564 N N . ALA A 1 72 ? 18.299 -10.056 -11.608 1.00 93.00 72 ALA A N 1
ATOM 565 C CA . ALA A 1 72 ? 18.435 -10.277 -13.048 1.00 93.00 72 ALA A CA 1
ATOM 566 C C . ALA A 1 72 ? 17.083 -10.162 -13.774 1.00 93.00 72 ALA A C 1
ATOM 568 O O . ALA A 1 72 ? 16.068 -10.674 -13.300 1.00 93.00 72 ALA A O 1
ATOM 569 N N . TRP A 1 73 ? 17.073 -9.547 -14.954 1.00 93.69 73 TRP A N 1
ATOM 570 C CA . TRP A 1 73 ? 15.889 -9.531 -15.813 1.00 93.69 73 TRP A CA 1
ATOM 571 C C . TRP A 1 73 ? 15.593 -10.932 -16.344 1.00 93.69 73 TRP A C 1
ATOM 573 O O . TRP A 1 73 ? 16.517 -11.712 -16.597 1.00 93.69 73 TRP A O 1
ATOM 583 N N . ARG A 1 74 ? 14.315 -11.251 -16.541 1.00 95.25 74 ARG A N 1
ATOM 584 C CA . ARG A 1 74 ? 13.880 -12.457 -17.248 1.00 95.25 74 ARG A CA 1
ATOM 585 C C . ARG A 1 74 ? 13.335 -12.126 -18.629 1.00 95.25 74 ARG A C 1
ATOM 587 O O . ARG A 1 74 ? 12.704 -11.086 -18.820 1.00 95.25 74 ARG A O 1
ATOM 594 N N . LEU A 1 75 ? 13.598 -13.016 -19.583 1.00 89.25 75 LEU A N 1
ATOM 595 C CA . LEU A 1 75 ? 13.084 -12.929 -20.955 1.00 89.25 75 LEU A CA 1
ATOM 596 C C . LEU A 1 75 ? 11.679 -13.543 -21.082 1.00 89.25 75 LEU A C 1
ATOM 598 O O . LEU A 1 75 ? 10.974 -13.283 -22.050 1.00 89.25 75 LEU A O 1
ATOM 602 N N . SER A 1 76 ? 11.262 -14.334 -20.092 1.00 91.06 76 SER A N 1
ATOM 603 C CA . SER A 1 76 ? 9.906 -14.867 -19.937 1.00 91.06 76 SER A CA 1
ATOM 604 C C . SER A 1 76 ? 9.545 -14.962 -18.454 1.00 91.06 76 SER A C 1
ATOM 606 O O . SER A 1 76 ? 10.392 -14.737 -17.592 1.00 91.06 76 SER A O 1
ATOM 608 N N . LYS A 1 77 ? 8.306 -15.352 -18.140 1.00 90.31 77 LYS A N 1
ATOM 609 C CA . LYS A 1 77 ? 7.834 -15.633 -16.772 1.00 90.31 77 LYS A CA 1
ATOM 610 C C . LYS A 1 77 ? 8.376 -16.966 -16.225 1.00 90.31 77 LYS A C 1
ATOM 612 O O . LYS A 1 77 ? 7.630 -17.839 -15.800 1.00 90.31 77 LYS A O 1
ATOM 617 N N . ASP A 1 78 ? 9.692 -17.140 -16.300 1.00 88.81 78 ASP A N 1
ATOM 618 C CA . ASP A 1 78 ? 10.439 -18.299 -15.808 1.00 88.81 78 ASP A CA 1
ATOM 619 C C . ASP A 1 78 ? 11.685 -17.803 -15.060 1.00 88.81 78 ASP A C 1
ATOM 621 O O . ASP A 1 78 ? 12.478 -17.009 -15.578 1.00 88.81 78 ASP A O 1
ATOM 625 N N . LEU A 1 79 ? 11.874 -18.281 -13.827 1.00 86.62 79 LEU A N 1
ATOM 626 C CA . LEU A 1 79 ? 13.005 -17.914 -12.976 1.00 86.62 79 LEU A CA 1
ATOM 627 C C . LEU A 1 79 ? 14.366 -18.310 -13.562 1.00 86.62 79 LEU A C 1
ATOM 629 O O . LEU A 1 79 ? 15.360 -17.676 -13.197 1.00 86.62 79 LEU A O 1
ATOM 633 N N . ASN A 1 80 ? 14.422 -19.283 -14.469 1.00 90.00 80 ASN A N 1
ATOM 634 C CA . ASN A 1 80 ? 15.663 -19.730 -15.101 1.00 90.00 80 ASN A CA 1
ATOM 635 C C . ASN A 1 80 ? 15.962 -18.999 -16.418 1.00 90.00 80 ASN A C 1
ATOM 637 O O . ASN A 1 80 ? 17.115 -18.976 -16.853 1.00 90.00 80 ASN A O 1
ATOM 641 N N . ASN A 1 81 ? 14.969 -18.349 -17.038 1.00 91.31 81 ASN A N 1
ATOM 642 C CA . ASN A 1 81 ? 15.143 -17.660 -18.318 1.00 91.31 81 ASN A CA 1
ATOM 643 C C . ASN A 1 81 ? 15.704 -16.239 -18.133 1.00 91.31 81 ASN A C 1
ATOM 645 O O . ASN A 1 81 ? 15.023 -15.234 -18.357 1.00 91.31 81 ASN A O 1
ATOM 649 N N . THR A 1 82 ? 16.939 -16.154 -17.638 1.00 88.50 82 THR A N 1
ATOM 650 C CA . THR A 1 82 ? 17.605 -14.880 -17.327 1.00 88.50 82 THR A CA 1
ATOM 651 C C . THR A 1 82 ? 18.167 -14.200 -18.578 1.00 88.50 82 THR A C 1
ATOM 653 O O . THR A 1 82 ? 18.694 -14.862 -19.466 1.00 88.50 82 THR A O 1
ATOM 656 N N . ALA A 1 83 ? 18.148 -12.867 -18.612 1.00 85.62 83 ALA A N 1
ATOM 657 C CA . ALA A 1 83 ? 18.746 -12.062 -19.681 1.00 85.62 83 ALA A CA 1
ATOM 658 C C . ALA A 1 83 ? 20.292 -12.011 -19.631 1.00 85.62 83 ALA A C 1
ATOM 660 O O . ALA A 1 83 ? 20.902 -11.244 -20.370 1.00 85.62 83 ALA A O 1
ATOM 661 N N . GLY A 1 84 ? 20.935 -12.803 -18.764 1.00 82.06 84 GLY A N 1
ATOM 662 C CA . GLY A 1 84 ? 22.385 -12.827 -18.557 1.00 82.06 84 GLY A CA 1
ATOM 663 C C . GLY A 1 84 ? 22.861 -12.021 -17.342 1.00 82.06 84 GLY A C 1
ATOM 664 O O . GLY A 1 84 ? 22.152 -11.179 -16.794 1.00 82.06 84 GLY A O 1
ATOM 665 N N . SER A 1 85 ? 24.100 -12.275 -16.911 1.00 80.75 85 SER A N 1
ATOM 666 C CA . SER A 1 85 ? 24.669 -11.760 -15.650 1.00 80.75 85 SER A CA 1
ATOM 667 C C . SER A 1 85 ? 24.919 -10.249 -15.618 1.00 80.75 85 SER A C 1
ATOM 669 O O . SER A 1 85 ? 25.052 -9.680 -14.539 1.00 80.75 85 SER A O 1
ATOM 671 N N . GLN A 1 86 ? 24.966 -9.595 -16.780 1.00 84.81 86 GLN A N 1
ATOM 672 C CA . GLN A 1 86 ? 25.135 -8.141 -16.908 1.00 84.81 86 GLN A CA 1
ATOM 673 C C . GLN A 1 86 ? 23.796 -7.391 -17.008 1.00 84.81 86 GLN A C 1
ATOM 675 O O . GLN A 1 86 ? 23.773 -6.163 -16.994 1.00 84.81 86 GLN A O 1
ATOM 680 N N . HIS A 1 87 ? 22.675 -8.111 -17.105 1.00 89.50 87 HIS A N 1
ATOM 681 C CA . HIS A 1 87 ? 21.352 -7.532 -17.315 1.00 89.50 87 HIS A CA 1
ATOM 682 C C . HIS A 1 87 ? 20.483 -7.725 -16.071 1.00 89.50 87 HIS A C 1
ATOM 684 O O . HIS A 1 87 ? 19.679 -8.653 -15.974 1.00 89.50 87 HIS A O 1
ATOM 690 N N . PHE A 1 88 ? 20.630 -6.804 -15.122 1.00 91.56 88 PHE A N 1
ATOM 691 C CA . PHE A 1 88 ? 19.883 -6.773 -13.866 1.00 91.56 88 PHE A CA 1
ATOM 692 C C . PHE A 1 88 ? 19.372 -5.365 -13.554 1.00 91.56 88 PHE A C 1
ATOM 694 O O . PHE A 1 88 ? 19.971 -4.375 -13.973 1.00 91.56 88 PHE A O 1
ATOM 701 N N . ALA A 1 89 ? 18.275 -5.289 -12.806 1.00 89.88 89 ALA A N 1
ATOM 702 C CA . ALA A 1 89 ? 17.849 -4.076 -12.119 1.00 89.88 89 ALA A CA 1
ATOM 703 C C . ALA A 1 89 ? 18.543 -4.024 -10.751 1.00 89.88 89 ALA A C 1
ATOM 705 O O . ALA A 1 89 ? 18.673 -5.052 -10.074 1.00 89.88 89 ALA A O 1
ATOM 706 N N . ARG A 1 90 ? 19.064 -2.861 -10.358 1.00 91.00 90 ARG A N 1
ATOM 707 C CA . ARG A 1 90 ? 19.855 -2.726 -9.127 1.00 91.00 90 ARG A CA 1
ATOM 708 C C . ARG A 1 90 ? 18.956 -2.793 -7.902 1.00 91.00 90 ARG A C 1
ATOM 710 O O . ARG A 1 90 ? 17.827 -2.314 -7.908 1.00 91.00 90 ARG A O 1
ATOM 717 N N . TRP A 1 91 ? 19.480 -3.327 -6.805 1.00 87.12 91 TRP A N 1
ATOM 718 C CA . TRP A 1 91 ? 18.784 -3.196 -5.527 1.00 87.12 91 TRP A CA 1
ATOM 719 C C . TRP A 1 91 ? 18.569 -1.720 -5.183 1.00 87.12 91 TRP A C 1
ATOM 721 O O . TRP A 1 91 ? 19.433 -0.886 -5.457 1.00 87.12 91 TRP A O 1
ATOM 731 N N . ARG A 1 92 ? 17.428 -1.417 -4.557 1.00 83.56 92 ARG A N 1
ATOM 732 C CA . ARG A 1 92 ? 16.928 -0.071 -4.228 1.00 83.56 92 ARG A CA 1
ATOM 733 C C . ARG A 1 92 ? 16.540 0.799 -5.424 1.00 83.56 92 ARG A C 1
ATOM 735 O O . ARG A 1 92 ? 16.036 1.897 -5.209 1.00 83.56 92 ARG A O 1
ATOM 742 N N . GLU A 1 93 ? 16.747 0.337 -6.654 1.00 85.94 93 GLU A N 1
ATOM 743 C CA . GLU A 1 93 ? 16.208 1.003 -7.837 1.00 85.94 93 GLU A CA 1
ATOM 744 C C . GLU A 1 93 ? 14.677 0.954 -7.805 1.00 85.94 93 GLU A C 1
ATOM 746 O O . GLU A 1 93 ? 14.089 -0.009 -7.304 1.00 85.94 93 GLU A O 1
ATOM 751 N N . ILE A 1 94 ? 14.042 2.008 -8.318 1.00 85.75 94 ILE A N 1
ATOM 752 C CA . ILE A 1 94 ? 12.601 2.041 -8.542 1.00 85.75 94 ILE A CA 1
ATOM 753 C C . ILE A 1 94 ? 12.365 1.825 -10.031 1.00 85.75 94 ILE A C 1
ATOM 755 O O . ILE A 1 94 ? 12.846 2.603 -10.851 1.00 85.75 94 ILE A O 1
ATOM 759 N N . ILE A 1 95 ? 11.615 0.784 -10.362 1.00 88.06 95 ILE A N 1
ATOM 760 C CA . ILE A 1 95 ? 11.169 0.482 -11.722 1.00 88.06 95 ILE A CA 1
ATOM 761 C C . ILE A 1 95 ? 9.685 0.793 -11.845 1.00 88.06 95 ILE A C 1
ATOM 763 O O . ILE A 1 95 ? 8.963 0.747 -10.854 1.00 88.06 95 ILE A O 1
ATOM 767 N N . GLU A 1 96 ? 9.216 1.060 -13.053 1.00 89.06 96 GLU A N 1
ATOM 768 C CA . GLU A 1 96 ? 7.793 1.151 -13.353 1.00 89.06 96 GLU A CA 1
ATOM 769 C C . GLU A 1 96 ? 7.398 -0.029 -14.240 1.00 89.06 96 GLU A C 1
ATOM 771 O O . GLU A 1 96 ? 8.067 -0.309 -15.233 1.00 89.06 96 GLU A O 1
ATOM 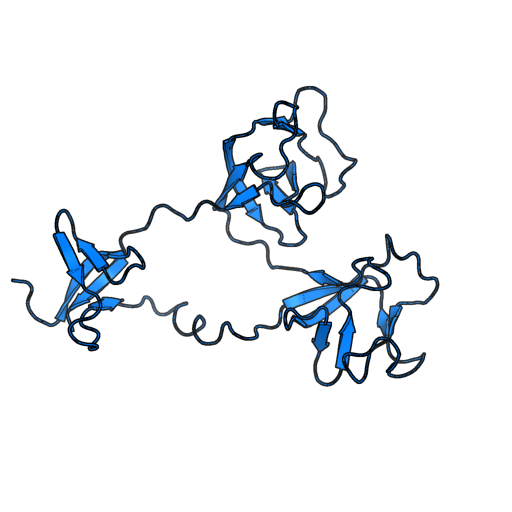776 N N . GLY A 1 97 ? 6.361 -0.768 -13.856 1.00 88.62 97 GLY A N 1
ATOM 777 C CA . GLY A 1 97 ? 5.988 -1.995 -14.543 1.00 88.62 97 GLY A CA 1
ATOM 778 C C . GLY A 1 97 ? 4.569 -2.443 -14.258 1.00 88.62 97 GLY A C 1
ATOM 779 O O . GLY A 1 97 ? 3.930 -2.012 -13.304 1.00 88.62 97 GLY A O 1
ATOM 780 N N . LEU A 1 98 ? 4.074 -3.326 -15.107 1.00 86.81 98 LEU A N 1
ATOM 781 C CA . LEU A 1 98 ? 2.750 -3.904 -14.997 1.00 86.81 98 LEU A CA 1
ATOM 782 C C . LEU A 1 98 ? 2.807 -5.182 -14.161 1.00 86.81 98 LEU A C 1
ATOM 784 O O . LEU A 1 98 ? 3.470 -6.138 -14.559 1.00 86.81 98 LEU A O 1
ATOM 788 N N . ASN A 1 99 ? 2.094 -5.222 -13.038 1.00 84.56 99 ASN A N 1
ATOM 789 C CA . ASN A 1 99 ? 1.871 -6.470 -12.313 1.00 84.56 99 ASN A CA 1
ATOM 790 C C . ASN A 1 99 ? 0.623 -7.163 -12.855 1.00 84.56 99 ASN A C 1
ATOM 792 O O . ASN A 1 99 ? -0.477 -6.626 -12.758 1.00 84.56 99 ASN A O 1
ATOM 796 N N . GLU A 1 100 ? 0.812 -8.355 -13.410 1.00 76.88 100 GLU A N 1
ATOM 797 C CA . GLU A 1 100 ? -0.259 -9.146 -14.028 1.00 76.88 100 GLU A CA 1
ATOM 798 C C . GLU A 1 100 ? -0.993 -10.043 -13.010 1.00 76.88 100 GLU A C 1
ATOM 800 O O . GLU A 1 100 ? -1.853 -10.834 -13.386 1.00 76.88 100 GLU A O 1
ATOM 805 N N . GLY A 1 101 ? -0.665 -9.935 -11.716 1.00 77.50 101 GLY A N 1
ATOM 806 C CA . GLY A 1 101 ? -1.285 -10.713 -10.638 1.00 77.50 101 GLY A CA 1
ATOM 807 C C . GLY A 1 101 ? -0.789 -12.159 -10.543 1.00 77.50 101 GLY A C 1
ATOM 808 O O . GLY A 1 101 ? -1.259 -12.918 -9.702 1.00 77.50 101 GLY A O 1
ATOM 809 N N . ASP A 1 102 ? 0.186 -12.542 -11.364 1.00 79.06 102 ASP A N 1
ATOM 810 C CA . ASP A 1 102 ? 0.706 -13.908 -11.497 1.00 79.06 102 ASP A CA 1
ATOM 811 C C . ASP A 1 102 ? 2.099 -14.096 -10.873 1.00 79.06 102 ASP A C 1
ATOM 813 O O . ASP A 1 102 ? 2.804 -15.069 -11.148 1.00 79.06 102 ASP A O 1
ATOM 817 N N . GLY A 1 103 ? 2.515 -13.147 -10.034 1.00 83.88 103 GLY A N 1
ATOM 818 C CA . GLY A 1 103 ? 3.836 -13.151 -9.411 1.00 83.88 103 GLY A CA 1
ATOM 819 C C . GLY A 1 103 ? 4.936 -12.509 -10.260 1.00 83.88 103 GLY A C 1
ATOM 820 O O . GLY A 1 103 ? 6.106 -12.577 -9.876 1.00 83.88 103 GLY A O 1
ATOM 821 N N . TRP A 1 104 ? 4.589 -11.851 -11.369 1.00 89.69 104 TRP A N 1
ATOM 822 C CA . TRP A 1 104 ? 5.540 -11.161 -12.235 1.00 89.69 104 TRP A CA 1
ATOM 823 C C . TRP A 1 104 ? 5.169 -9.699 -12.467 1.00 89.69 104 TRP A C 1
ATOM 825 O O . TRP A 1 104 ? 4.002 -9.324 -12.557 1.00 89.69 104 TRP A O 1
ATOM 835 N N . VAL A 1 105 ? 6.204 -8.871 -12.603 1.00 90.88 105 VAL A N 1
ATOM 836 C CA . VAL A 1 105 ? 6.100 -7.497 -13.089 1.00 90.88 105 VAL A CA 1
ATOM 837 C C . VAL A 1 105 ? 6.749 -7.420 -14.462 1.00 90.88 105 VAL A C 1
ATOM 839 O O . VAL A 1 105 ? 7.942 -7.703 -14.613 1.00 90.88 105 VAL A O 1
ATOM 842 N N . LYS A 1 106 ? 5.966 -7.032 -15.465 1.00 89.88 106 LYS A N 1
ATOM 843 C CA . LYS A 1 106 ? 6.427 -6.780 -16.827 1.00 89.88 106 LYS A CA 1
ATOM 844 C C . LYS A 1 106 ? 6.907 -5.334 -16.958 1.00 89.88 106 LYS A C 1
ATOM 846 O O . LYS A 1 106 ? 6.165 -4.401 -16.663 1.00 89.88 106 LYS A O 1
ATOM 851 N N . VAL A 1 107 ? 8.135 -5.157 -17.432 1.00 90.38 107 VAL A N 1
ATOM 852 C CA . VAL A 1 107 ? 8.735 -3.857 -17.762 1.00 90.38 107 VAL A CA 1
ATOM 853 C C . VAL A 1 107 ? 9.218 -3.934 -19.202 1.00 90.38 107 VAL A C 1
ATOM 855 O O . VAL A 1 107 ? 10.124 -4.710 -19.524 1.00 90.38 107 VAL A O 1
ATOM 858 N N . ASP A 1 108 ? 8.581 -3.170 -20.086 1.00 88.69 108 ASP A N 1
ATOM 859 C CA . ASP A 1 108 ? 8.752 -3.281 -21.536 1.00 88.69 108 ASP A CA 1
ATOM 860 C C . ASP A 1 108 ? 8.599 -4.743 -22.023 1.00 88.69 108 ASP A C 1
ATOM 862 O O . ASP A 1 108 ? 7.534 -5.352 -21.906 1.00 88.69 108 ASP A O 1
ATOM 866 N N . ALA A 1 109 ? 9.676 -5.327 -22.559 1.00 88.19 109 ALA A N 1
ATOM 867 C CA . ALA A 1 109 ? 9.751 -6.699 -23.067 1.00 88.19 109 ALA A CA 1
ATOM 868 C C . ALA A 1 109 ? 10.393 -7.695 -22.078 1.00 88.19 109 ALA A C 1
ATOM 870 O O . ALA A 1 109 ? 10.787 -8.791 -22.477 1.00 88.19 109 ALA A O 1
ATOM 871 N N . ARG A 1 110 ? 10.570 -7.313 -20.808 1.00 90.56 110 ARG A N 1
ATOM 872 C CA . ARG A 1 110 ? 11.252 -8.118 -19.783 1.00 90.56 110 ARG A CA 1
ATOM 873 C C . ARG A 1 110 ? 10.392 -8.268 -18.537 1.00 90.56 110 ARG A C 1
ATOM 875 O O . ARG A 1 110 ? 9.446 -7.517 -18.319 1.00 90.56 110 ARG A O 1
ATOM 882 N N . TYR A 1 111 ? 10.754 -9.240 -17.710 1.00 92.69 111 TYR A N 1
ATOM 883 C CA . TYR A 1 111 ? 10.006 -9.595 -16.511 1.00 92.69 111 TYR A CA 1
ATOM 884 C C . TYR A 1 111 ? 10.915 -9.607 -15.285 1.00 92.69 111 TYR A C 1
ATOM 886 O O . TYR A 1 111 ? 12.071 -10.037 -15.360 1.00 92.69 111 TYR A O 1
ATOM 894 N N . LEU A 1 112 ? 10.384 -9.169 -14.148 1.00 94.12 112 LEU A N 1
ATOM 895 C CA . LEU A 1 112 ? 10.984 -9.376 -12.834 1.00 94.12 112 LEU A CA 1
ATOM 896 C C . LEU A 1 112 ? 9.992 -10.108 -11.932 1.00 94.12 112 LEU A C 1
ATOM 898 O O . LEU A 1 112 ? 8.807 -9.771 -11.932 1.00 94.12 112 LEU A O 1
ATOM 902 N N . PRO A 1 113 ? 10.447 -11.116 -11.176 1.00 91.94 113 PRO A N 1
ATOM 903 C CA . PRO A 1 113 ? 9.577 -11.818 -10.250 1.00 91.94 113 PRO A CA 1
ATOM 904 C C . PRO A 1 113 ? 9.264 -10.920 -9.051 1.00 91.94 113 PRO A C 1
ATOM 906 O O . PRO A 1 113 ? 10.142 -10.212 -8.556 1.00 91.94 113 PRO A O 1
ATOM 909 N N . THR A 1 114 ? 8.036 -10.977 -8.542 1.00 88.44 114 THR A N 1
ATOM 910 C CA . THR A 1 114 ? 7.683 -10.304 -7.283 1.00 88.44 114 THR A CA 1
ATOM 911 C C . THR A 1 114 ? 8.303 -11.010 -6.079 1.00 88.44 114 THR A C 1
ATOM 913 O O . THR A 1 114 ? 8.621 -10.349 -5.091 1.00 88.44 114 THR A O 1
ATOM 916 N N . HIS A 1 115 ? 8.529 -12.328 -6.185 1.00 89.25 115 HIS A N 1
ATOM 917 C CA . HIS A 1 115 ? 9.114 -13.170 -5.143 1.00 89.25 115 HIS A CA 1
ATOM 918 C C . HIS A 1 115 ? 10.225 -14.080 -5.682 1.00 89.25 115 HIS A C 1
ATOM 920 O O . HIS A 1 115 ? 10.117 -14.644 -6.770 1.00 89.25 115 HIS A O 1
ATOM 926 N N . VAL A 1 116 ? 11.272 -14.295 -4.885 1.00 85.50 116 VAL A N 1
ATOM 927 C CA . VAL A 1 116 ? 12.338 -15.272 -5.151 1.00 85.50 116 VAL A CA 1
ATOM 928 C C . VAL A 1 116 ? 12.499 -16.152 -3.919 1.00 85.50 116 VAL A C 1
ATOM 930 O O . VAL A 1 116 ? 12.789 -15.657 -2.837 1.00 85.50 116 VAL A O 1
ATOM 933 N N . GLY A 1 117 ? 12.285 -17.462 -4.068 1.00 82.94 117 GLY A N 1
ATOM 934 C CA . GLY A 1 117 ? 12.374 -18.398 -2.939 1.00 82.94 117 GLY A CA 1
ATOM 935 C C . GLY A 1 117 ? 11.389 -18.087 -1.805 1.00 82.94 117 GLY A C 1
ATOM 936 O O . GLY A 1 117 ? 11.723 -18.282 -0.645 1.00 82.94 117 GLY A O 1
ATOM 937 N N . GLY A 1 118 ? 10.209 -17.547 -2.131 1.00 80.44 118 GLY A N 1
ATOM 938 C CA . GLY A 1 118 ? 9.206 -17.108 -1.151 1.00 80.44 118 GLY A CA 1
ATOM 939 C C . GLY A 1 118 ? 9.458 -15.721 -0.550 1.00 80.44 118 GLY A C 1
ATOM 940 O O . GLY A 1 118 ? 8.579 -15.190 0.117 1.00 80.44 118 GLY A O 1
ATOM 941 N N . VAL A 1 119 ? 10.607 -15.098 -0.820 1.00 78.38 119 VAL A N 1
ATOM 942 C CA . VAL A 1 119 ? 10.938 -13.754 -0.330 1.00 78.38 119 VAL A CA 1
ATOM 943 C C . VAL A 1 119 ? 10.486 -12.703 -1.335 1.00 78.38 119 VAL A C 1
ATOM 945 O O . VAL A 1 119 ? 10.845 -12.790 -2.510 1.00 78.38 119 VAL A O 1
ATOM 948 N N . GLN A 1 120 ? 9.737 -11.696 -0.886 1.00 86.25 120 GLN A N 1
ATOM 949 C CA . GLN A 1 120 ? 9.339 -10.567 -1.726 1.00 86.25 120 GLN A CA 1
ATOM 950 C C . GLN A 1 120 ? 10.554 -9.695 -2.070 1.00 86.25 120 GLN A C 1
ATOM 952 O O . GLN A 1 120 ? 11.288 -9.260 -1.186 1.00 86.25 120 GLN A O 1
ATOM 957 N N . VAL A 1 121 ? 10.760 -9.432 -3.362 1.00 90.12 121 VAL A N 1
ATOM 958 C CA . VAL A 1 121 ? 11.909 -8.657 -3.877 1.00 90.12 121 VAL A CA 1
ATOM 959 C C . VAL A 1 121 ? 11.501 -7.399 -4.643 1.00 90.12 121 VAL A C 1
ATOM 961 O O . VAL A 1 121 ? 12.345 -6.548 -4.916 1.00 90.12 121 VAL A O 1
ATOM 964 N N . LEU A 1 122 ? 10.216 -7.258 -4.984 1.00 86.56 122 LEU A N 1
ATOM 965 C CA . LEU A 1 122 ? 9.634 -6.040 -5.549 1.00 86.56 122 LEU A CA 1
ATOM 966 C C . LEU A 1 122 ? 8.597 -5.488 -4.579 1.00 86.56 122 LEU A C 1
ATOM 968 O O . LEU A 1 122 ? 7.526 -6.074 -4.412 1.00 86.56 122 LEU A O 1
ATOM 972 N N . ILE A 1 123 ? 8.914 -4.351 -3.968 1.00 83.38 123 ILE A N 1
ATOM 973 C CA . ILE A 1 123 ? 8.023 -3.641 -3.053 1.00 83.38 123 ILE A CA 1
ATOM 974 C C . ILE A 1 123 ? 7.262 -2.594 -3.864 1.00 83.38 123 ILE A C 1
ATOM 976 O O . ILE A 1 123 ? 7.901 -1.670 -4.376 1.00 83.38 123 ILE A O 1
ATOM 980 N N . PRO A 1 124 ? 5.932 -2.711 -4.022 1.00 83.38 124 PRO A N 1
ATOM 981 C CA . PRO A 1 124 ? 5.141 -1.673 -4.667 1.00 83.38 124 PRO A CA 1
ATOM 982 C C . PRO A 1 124 ? 5.423 -0.306 -4.031 1.00 83.38 124 PRO A C 1
ATOM 984 O O . PRO A 1 124 ? 5.607 -0.173 -2.825 1.00 83.38 124 PRO A O 1
ATOM 987 N N . GLN A 1 125 ? 5.539 0.711 -4.870 1.00 77.00 125 GLN A N 1
ATOM 988 C CA . GLN A 1 125 ? 5.628 2.111 -4.493 1.00 77.00 125 GLN A CA 1
ATOM 989 C C . GLN A 1 125 ? 4.363 2.743 -5.044 1.00 77.00 125 GLN A C 1
ATOM 991 O O . GLN A 1 125 ? 4.291 3.095 -6.224 1.00 77.00 125 GLN A O 1
ATOM 996 N N . THR A 1 126 ? 3.326 2.823 -4.228 1.00 62.56 126 THR A N 1
ATOM 997 C CA . THR A 1 126 ? 2.181 3.646 -4.597 1.00 62.56 126 THR A CA 1
ATOM 998 C C . THR A 1 126 ? 2.463 5.080 -4.196 1.00 62.56 126 THR A C 1
ATOM 1000 O O . THR A 1 126 ? 3.117 5.352 -3.190 1.00 62.56 126 THR A O 1
ATOM 1003 N N . THR A 1 127 ? 1.956 6.017 -4.989 1.00 57.91 127 THR A N 1
ATOM 1004 C CA . THR A 1 127 ? 1.731 7.371 -4.491 1.00 57.91 127 THR A CA 1
ATOM 1005 C C . THR A 1 127 ? 0.873 7.247 -3.230 1.00 57.91 127 THR A C 1
ATOM 1007 O O . THR A 1 127 ? -0.109 6.500 -3.285 1.00 57.91 127 THR A O 1
ATOM 1010 N N . PRO A 1 128 ? 1.223 7.918 -2.117 1.00 58.28 128 PRO A N 1
ATOM 1011 C CA . PRO A 1 128 ? 0.383 7.915 -0.931 1.00 58.28 128 PRO A CA 1
ATOM 1012 C C . PRO A 1 128 ? -1.044 8.265 -1.344 1.00 58.28 128 PRO A C 1
ATOM 1014 O O . PRO A 1 128 ? -1.267 9.275 -2.019 1.00 58.28 128 PRO A O 1
ATOM 1017 N N . GLN A 1 129 ? -1.984 7.380 -1.030 1.00 62.22 129 GLN A N 1
ATOM 1018 C CA . GLN A 1 129 ? -3.381 7.602 -1.377 1.00 62.22 129 GLN A CA 1
ATOM 1019 C C . GLN A 1 129 ? -3.907 8.788 -0.560 1.00 62.22 129 GLN A C 1
ATOM 1021 O O . GLN A 1 129 ? -3.373 9.111 0.502 1.00 62.22 129 GLN A O 1
ATOM 1026 N N . ALA A 1 130 ? -4.956 9.456 -1.046 1.00 72.69 130 ALA A N 1
ATOM 1027 C CA . ALA A 1 130 ? -5.646 10.446 -0.227 1.00 72.69 130 ALA A CA 1
ATOM 1028 C C . ALA A 1 130 ? -6.047 9.815 1.116 1.00 72.69 130 ALA A C 1
ATOM 1030 O O . ALA A 1 130 ? -6.361 8.619 1.179 1.00 72.69 130 ALA A O 1
ATOM 1031 N N . ALA A 1 131 ? -6.000 10.622 2.176 1.00 81.12 131 ALA A N 1
ATOM 1032 C CA . ALA A 1 131 ? -6.393 10.176 3.499 1.00 81.12 131 ALA A CA 1
ATOM 1033 C C . ALA A 1 131 ? -7.826 9.619 3.448 1.00 81.12 131 ALA A C 1
ATOM 1035 O O . ALA A 1 131 ? -8.713 10.216 2.835 1.00 81.12 131 ALA A O 1
ATOM 1036 N N . ARG A 1 132 ? -8.035 8.439 4.033 1.00 85.88 132 ARG A N 1
ATOM 1037 C CA . ARG A 1 132 ? -9.346 7.785 4.127 1.00 85.88 132 ARG A CA 1
ATOM 1038 C C . ARG A 1 132 ? -9.509 7.130 5.487 1.00 85.88 132 ARG A C 1
ATOM 1040 O O . ARG A 1 132 ? -8.530 6.914 6.198 1.00 85.88 132 ARG A O 1
ATOM 1047 N N . LYS A 1 133 ? -10.743 6.788 5.843 1.00 89.19 133 LYS A N 1
ATOM 1048 C CA . LYS A 1 133 ? -11.025 6.082 7.093 1.00 89.19 133 LYS A CA 1
ATOM 1049 C C . LYS A 1 133 ? -10.662 4.603 6.956 1.00 89.19 133 LYS A C 1
ATOM 1051 O O . LYS A 1 133 ? -11.002 3.969 5.963 1.00 89.19 133 LYS A O 1
ATOM 1056 N N . TYR A 1 134 ? -10.012 4.057 7.970 1.00 91.69 134 TYR A N 1
ATOM 1057 C CA . TYR A 1 134 ? -9.728 2.635 8.122 1.00 91.69 134 TYR A CA 1
ATOM 1058 C C . TYR A 1 134 ? -10.340 2.145 9.419 1.00 91.69 134 TYR A C 1
ATOM 1060 O O . TYR A 1 134 ? -10.281 2.861 10.414 1.00 91.69 134 TYR A O 1
ATOM 1068 N N . ARG A 1 135 ? -10.877 0.926 9.408 1.00 93.19 135 ARG A N 1
ATOM 1069 C CA . ARG A 1 135 ? -11.244 0.182 10.611 1.00 93.19 135 ARG A CA 1
ATOM 1070 C C . ARG A 1 135 ? -10.179 -0.866 10.905 1.00 93.19 135 ARG A C 1
ATOM 1072 O O . ARG A 1 135 ? -9.809 -1.627 10.006 1.00 93.19 135 ARG A O 1
ATOM 1079 N N . LEU A 1 136 ? -9.723 -0.926 12.152 1.00 92.31 136 LEU A N 1
ATOM 1080 C CA . LEU A 1 136 ? -8.864 -2.007 12.616 1.00 92.31 136 LEU A CA 1
ATOM 1081 C C . LEU A 1 136 ? -9.700 -3.263 12.879 1.00 92.31 136 LEU A C 1
ATOM 1083 O O . LEU A 1 136 ? -10.541 -3.276 13.770 1.00 92.31 136 LEU A O 1
ATOM 1087 N N . ASP A 1 137 ? -9.467 -4.322 12.118 1.00 90.69 137 ASP A N 1
ATOM 1088 C CA . ASP A 1 137 ? -10.289 -5.529 12.109 1.00 90.69 137 ASP A CA 1
ATOM 1089 C C . ASP A 1 137 ? -9.483 -6.743 12.593 1.00 90.69 137 ASP A C 1
ATOM 1091 O O . ASP A 1 137 ? -8.371 -7.002 12.130 1.00 90.69 137 ASP A O 1
ATOM 1095 N N . ASN A 1 138 ? -10.050 -7.495 13.537 1.00 91.12 138 ASN A N 1
ATOM 1096 C CA . ASN A 1 138 ? -9.430 -8.702 14.098 1.00 91.12 138 ASN A CA 1
ATOM 1097 C C . ASN A 1 138 ? -10.131 -9.995 13.662 1.00 91.12 138 ASN A C 1
ATOM 1099 O O . ASN A 1 138 ? -9.864 -11.062 14.220 1.00 91.12 138 ASN A O 1
ATOM 1103 N N . SER A 1 139 ? -11.075 -9.929 12.719 1.00 84.62 139 SER A N 1
ATOM 1104 C CA . SER A 1 139 ? -11.913 -11.085 12.377 1.00 84.62 139 SER A CA 1
ATOM 1105 C C . SER A 1 139 ? -11.098 -12.227 11.761 1.00 84.62 139 SER A C 1
ATOM 1107 O O . SER A 1 139 ? -11.385 -13.398 12.022 1.00 84.62 139 SER A O 1
ATOM 1109 N N . LEU A 1 140 ? -10.055 -11.878 10.997 1.00 82.50 140 LEU A N 1
ATOM 1110 C CA . LEU A 1 140 ? -9.150 -12.822 10.342 1.00 82.50 140 LEU A CA 1
ATOM 1111 C C . LEU A 1 140 ? -7.982 -13.233 11.239 1.00 82.50 140 LEU A C 1
ATOM 1113 O O . LEU A 1 140 ? -7.691 -14.421 11.345 1.00 82.50 140 LEU A O 1
ATOM 1117 N N . LEU A 1 141 ? -7.318 -12.265 11.878 1.00 82.62 141 LEU A N 1
ATOM 1118 C CA . LEU A 1 141 ? -6.131 -12.526 12.698 1.00 82.62 141 LEU A CA 1
ATOM 1119 C C . LEU A 1 141 ? -6.476 -13.276 13.996 1.00 82.62 141 LEU A C 1
ATOM 1121 O O . LEU A 1 141 ? -5.658 -14.050 14.487 1.00 82.62 141 LEU A O 1
ATOM 1125 N N . GLN A 1 142 ? -7.680 -13.062 14.544 1.00 90.19 142 GLN A N 1
ATOM 1126 C CA . GLN A 1 142 ? -8.169 -13.684 15.784 1.00 90.19 142 GLN A CA 1
ATOM 1127 C C . GLN A 1 142 ? -7.189 -13.551 16.962 1.00 90.19 142 GLN A C 1
ATOM 1129 O O . GLN A 1 142 ? -7.068 -14.437 17.813 1.00 90.19 142 GLN A O 1
ATOM 1134 N N . HIS A 1 143 ? -6.475 -12.430 17.024 1.00 89.44 143 HIS A N 1
ATOM 1135 C CA . HIS A 1 143 ? -5.487 -12.182 18.061 1.00 89.44 143 HIS A CA 1
ATOM 1136 C C . HIS A 1 143 ? -6.169 -11.934 19.416 1.00 89.44 143 HIS A C 1
ATOM 1138 O O . HIS A 1 143 ? -7.182 -11.241 19.492 1.00 89.44 143 HIS A O 1
ATOM 1144 N N . SER A 1 144 ? -5.607 -12.468 20.503 1.00 90.94 144 SER A N 1
ATOM 1145 C CA . SER A 1 144 ? -6.203 -12.390 21.849 1.00 90.94 144 SER A CA 1
ATOM 1146 C C . SER A 1 144 ? -5.955 -11.067 22.581 1.00 90.94 144 SER A C 1
ATOM 1148 O O . SER A 1 144 ? -6.623 -10.772 23.572 1.00 90.94 144 SER A O 1
ATOM 1150 N N . GLY A 1 145 ? -4.980 -10.278 22.124 1.00 91.06 145 GLY A N 1
ATOM 1151 C CA . GLY A 1 145 ? -4.680 -8.954 22.673 1.00 91.06 145 GLY A CA 1
ATOM 1152 C C . GLY A 1 145 ? -5.751 -7.907 22.332 1.00 91.06 145 GLY A C 1
ATOM 1153 O O . GLY A 1 145 ? -6.552 -8.135 21.431 1.00 91.06 145 GLY A O 1
ATOM 1154 N N . PRO A 1 146 ? -5.751 -6.741 23.004 1.00 91.75 146 PRO A N 1
ATOM 1155 C CA . PRO A 1 146 ? -6.789 -5.714 22.847 1.00 91.75 146 PRO A CA 1
ATOM 1156 C C . PRO A 1 146 ? -6.700 -4.900 21.544 1.00 91.75 146 PRO A C 1
ATOM 1158 O O . PRO A 1 146 ? -7.613 -4.133 21.249 1.00 91.75 146 PRO A O 1
ATOM 1161 N N . GLY A 1 147 ? -5.613 -5.030 20.779 1.00 93.62 147 GLY A N 1
ATOM 1162 C CA . GLY A 1 147 ? -5.387 -4.244 19.572 1.00 93.62 147 GLY A CA 1
ATOM 1163 C C . GLY A 1 147 ? -4.010 -4.462 18.948 1.00 93.62 147 GLY A C 1
ATOM 1164 O O . GLY A 1 147 ? -3.291 -5.394 19.329 1.00 93.62 147 GLY A O 1
ATOM 1165 N N . LEU A 1 148 ? -3.626 -3.565 18.036 1.00 92.81 148 LEU A N 1
ATOM 1166 C CA . LEU A 1 148 ? -2.286 -3.502 17.444 1.00 92.81 148 LEU A CA 1
ATOM 1167 C C . LEU A 1 148 ? -1.495 -2.319 17.984 1.00 92.81 148 LEU A C 1
ATOM 1169 O O . LEU A 1 148 ? -1.930 -1.174 17.932 1.00 92.81 148 LEU A O 1
ATOM 1173 N N . VAL A 1 149 ? -0.286 -2.601 18.464 1.00 94.75 149 VAL A N 1
ATOM 1174 C CA . VAL A 1 149 ? 0.653 -1.569 18.919 1.00 94.75 149 VAL A CA 1
ATOM 1175 C C . VAL A 1 149 ? 0.981 -0.627 17.756 1.00 94.75 149 VAL A C 1
ATOM 1177 O O . VAL A 1 149 ? 1.180 -1.081 16.629 1.00 94.75 149 VAL A O 1
ATOM 1180 N N . TRP A 1 150 ? 1.055 0.678 18.005 1.00 95.25 150 TRP A N 1
ATOM 1181 C CA . TRP A 1 150 ? 1.501 1.630 16.985 1.00 95.25 150 TRP A CA 1
ATOM 1182 C C . TRP A 1 150 ? 2.971 1.394 16.630 1.00 95.25 150 TRP A C 1
ATOM 1184 O O . TRP A 1 150 ? 3.746 0.929 17.467 1.00 95.25 150 TRP A O 1
ATOM 1194 N N . ARG A 1 151 ? 3.381 1.723 15.405 1.00 95.88 151 ARG A N 1
ATOM 1195 C CA . ARG A 1 151 ? 4.800 1.785 15.033 1.00 95.88 151 ARG A CA 1
ATOM 1196 C C . ARG A 1 151 ? 5.255 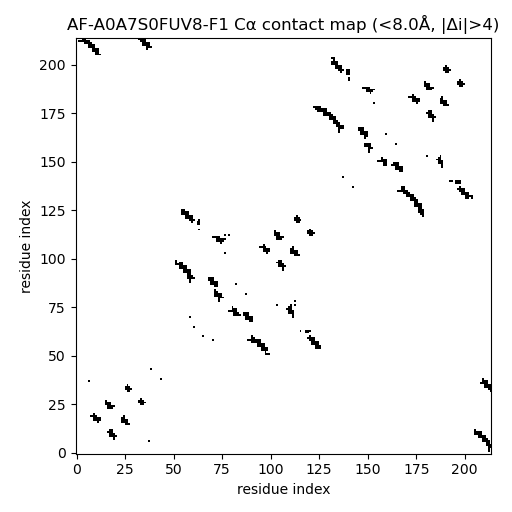3.228 14.857 1.00 95.88 151 ARG A C 1
ATOM 1198 O O . ARG A 1 151 ? 4.500 4.056 14.346 1.00 95.88 151 ARG A O 1
ATOM 1205 N N . LEU A 1 152 ? 6.476 3.519 15.305 1.00 91.75 152 LEU A N 1
ATOM 1206 C CA . LEU A 1 152 ? 7.110 4.839 15.177 1.00 91.75 152 LEU A CA 1
ATOM 1207 C C . LEU A 1 152 ? 7.789 5.014 13.807 1.00 91.75 152 LEU A C 1
ATOM 1209 O O . LEU A 1 152 ? 8.013 6.135 13.354 1.00 91.75 152 LEU A O 1
ATOM 1213 N N . SER A 1 153 ? 8.046 3.905 13.112 1.00 90.44 153 SER A N 1
ATOM 1214 C CA . SER A 1 153 ? 8.497 3.860 11.722 1.00 90.44 153 SER A CA 1
ATOM 1215 C C . SER A 1 153 ? 7.929 2.628 11.006 1.00 90.44 153 SER A C 1
ATOM 1217 O O . SER A 1 153 ? 7.201 1.831 11.592 1.00 90.44 153 SER A O 1
ATOM 1219 N N . LYS A 1 154 ? 8.264 2.442 9.724 1.00 86.25 154 LYS A N 1
ATOM 1220 C CA . LYS A 1 154 ? 7.858 1.277 8.912 1.00 86.25 154 LYS A CA 1
ATOM 1221 C C . LYS A 1 154 ? 8.689 0.018 9.206 1.00 86.25 154 LYS A C 1
ATOM 1223 O O . LYS A 1 154 ? 9.076 -0.712 8.294 1.00 86.25 154 LYS A O 1
ATOM 1228 N N . ASP A 1 155 ? 8.998 -0.206 10.476 1.00 82.06 155 ASP A N 1
ATOM 1229 C CA . ASP A 1 155 ? 9.671 -1.394 10.996 1.00 82.06 155 ASP A CA 1
ATOM 1230 C C . ASP A 1 155 ? 8.737 -2.071 12.006 1.00 82.06 155 ASP A C 1
ATOM 1232 O O . ASP A 1 155 ? 8.215 -1.441 12.927 1.00 82.06 155 ASP A O 1
ATOM 1236 N N . LEU A 1 156 ? 8.518 -3.377 11.845 1.00 81.12 156 LEU A N 1
ATOM 1237 C CA . LEU A 1 156 ? 7.654 -4.159 12.731 1.00 81.12 156 LEU A CA 1
ATOM 1238 C C . LEU A 1 156 ? 8.158 -4.205 14.180 1.00 81.12 156 LEU A C 1
ATOM 1240 O O . LEU A 1 156 ? 7.346 -4.469 15.071 1.00 81.12 156 LEU A O 1
ATOM 1244 N N . ASN A 1 157 ? 9.442 -3.938 14.420 1.00 87.12 157 ASN A N 1
ATOM 1245 C CA . ASN A 1 157 ? 10.048 -3.932 15.752 1.00 87.12 157 ASN A CA 1
ATOM 1246 C C . ASN A 1 157 ? 10.088 -2.539 16.392 1.00 87.12 157 ASN A C 1
ATOM 1248 O O . ASN A 1 157 ? 10.309 -2.440 17.598 1.00 87.12 157 ASN A O 1
ATOM 1252 N N . ASP A 1 158 ? 9.868 -1.472 15.618 1.00 91.44 158 ASP A N 1
ATOM 1253 C CA . ASP A 1 158 ? 9.884 -0.093 16.115 1.00 91.44 158 ASP A CA 1
ATOM 1254 C C . ASP A 1 158 ? 8.521 0.282 16.708 1.00 91.44 158 ASP A C 1
ATOM 1256 O O . ASP A 1 158 ? 7.728 1.042 16.145 1.00 91.44 158 ASP A O 1
ATOM 1260 N N . VAL A 1 159 ? 8.208 -0.375 17.823 1.00 92.50 159 VAL A N 1
ATOM 1261 C CA . VAL A 1 159 ? 6.928 -0.281 18.522 1.00 92.50 159 VAL A CA 1
ATOM 1262 C C . VAL A 1 159 ? 6.846 0.957 19.406 1.00 92.50 159 VAL A C 1
ATOM 1264 O O . VAL A 1 159 ? 7.798 1.338 20.086 1.00 92.50 159 VAL A O 1
ATOM 1267 N N . ALA A 1 160 ? 5.660 1.554 19.452 1.00 89.62 160 ALA A N 1
ATOM 1268 C CA . ALA A 1 160 ? 5.320 2.536 20.464 1.00 89.62 160 ALA A CA 1
ATOM 1269 C C . ALA A 1 160 ? 5.307 1.888 21.865 1.00 89.62 160 ALA A C 1
ATOM 1271 O O . ALA A 1 160 ? 5.119 0.679 22.010 1.00 89.62 160 ALA A O 1
ATOM 1272 N N . GLY A 1 161 ? 5.540 2.700 22.902 1.00 87.38 161 GLY A N 1
ATOM 1273 C CA . GLY A 1 161 ? 5.658 2.226 24.285 1.00 87.38 161 GLY A CA 1
ATOM 1274 C C . GLY A 1 161 ? 4.398 1.545 24.835 1.00 87.38 161 GLY A C 1
ATOM 1275 O O . GLY A 1 161 ? 3.341 1.518 24.206 1.00 87.38 161 GLY A O 1
ATOM 1276 N N . GLU A 1 162 ? 4.503 1.008 26.051 1.00 86.81 162 GLU A N 1
ATOM 1277 C CA . GLU A 1 162 ? 3.414 0.281 26.714 1.00 86.81 162 GLU A CA 1
ATOM 1278 C C . GLU A 1 162 ? 2.100 1.087 26.739 1.00 86.81 162 GLU A C 1
ATOM 1280 O O . GLU A 1 162 ? 2.086 2.286 27.024 1.00 86.81 162 GLU A O 1
ATOM 1285 N N . GLY A 1 163 ? 0.990 0.426 26.399 1.00 86.81 163 GLY A N 1
ATOM 1286 C CA . GLY A 1 163 ? -0.335 1.047 26.315 1.00 86.81 163 GLY A CA 1
ATOM 1287 C C . GLY A 1 163 ? -0.599 1.870 25.047 1.00 86.81 163 GLY A C 1
ATOM 1288 O O . GLY A 1 163 ? -1.712 2.360 24.882 1.00 86.81 163 GLY A O 1
ATOM 1289 N N . GLN A 1 164 ? 0.367 2.007 24.132 1.00 92.44 164 GLN A N 1
ATOM 1290 C CA . GLN A 1 164 ? 0.182 2.737 22.872 1.00 92.44 164 GLN A CA 1
ATOM 1291 C C . GLN A 1 164 ? -0.198 1.789 21.730 1.00 92.44 164 GLN A C 1
ATOM 1293 O O . GLN A 1 164 ? 0.618 1.440 20.876 1.00 92.44 164 GLN A O 1
ATOM 1298 N N . PHE A 1 165 ? -1.467 1.394 21.699 1.00 93.69 165 PHE A N 1
ATOM 1299 C CA . PHE A 1 165 ? -2.044 0.567 20.642 1.00 93.69 165 PHE A CA 1
ATOM 1300 C C . PHE A 1 165 ? -3.322 1.197 20.083 1.00 93.69 165 PHE A C 1
ATOM 1302 O O . PHE A 1 165 ? -3.979 1.982 20.763 1.00 93.69 165 PHE A O 1
ATOM 1309 N N . ALA A 1 166 ? -3.649 0.864 18.839 1.00 93.81 166 ALA A N 1
ATOM 1310 C CA . ALA A 1 166 ? -4.983 1.037 18.281 1.00 93.81 166 ALA A CA 1
ATOM 1311 C C . ALA A 1 166 ? -5.824 -0.168 18.705 1.00 93.81 166 ALA A C 1
ATOM 1313 O O . ALA A 1 166 ? -5.386 -1.309 18.515 1.00 93.81 166 ALA A O 1
ATOM 1314 N N . ALA A 1 167 ? -6.978 0.067 19.321 1.00 93.75 167 ALA A N 1
ATOM 1315 C CA . ALA A 1 167 ? -7.867 -1.007 19.736 1.00 93.75 167 ALA A CA 1
ATOM 1316 C C . ALA A 1 167 ? -8.557 -1.625 18.515 1.00 93.75 167 ALA A C 1
ATOM 1318 O O . ALA A 1 167 ? -8.739 -0.982 17.481 1.00 93.75 167 ALA A O 1
ATOM 1319 N N . TRP A 1 168 ? -8.939 -2.896 18.621 1.00 92.94 168 TRP A N 1
ATOM 1320 C CA . TRP A 1 168 ? -9.791 -3.501 17.597 1.00 92.94 168 TRP A CA 1
ATOM 1321 C C . TRP A 1 168 ? -11.102 -2.723 17.456 1.00 92.94 168 TRP A C 1
ATOM 1323 O O . TRP A 1 168 ? -11.631 -2.214 18.441 1.00 92.94 168 TRP A O 1
ATOM 1333 N N . GLU A 1 169 ? -11.618 -2.663 16.233 1.00 91.75 169 GLU A N 1
ATOM 1334 C CA . GLU A 1 169 ? -12.763 -1.855 15.798 1.00 91.75 169 GLU A CA 1
ATOM 1335 C C . GLU A 1 169 ? -12.545 -0.332 15.821 1.00 91.75 169 GLU A C 1
ATOM 1337 O O . GLU A 1 169 ? -13.441 0.402 15.394 1.00 91.75 169 GLU A O 1
ATOM 1342 N N . ASP A 1 170 ? -11.371 0.164 16.239 1.00 92.94 170 ASP A N 1
ATOM 1343 C CA . ASP A 1 170 ? -11.061 1.589 16.117 1.00 92.94 170 ASP A CA 1
ATOM 1344 C C . ASP A 1 170 ? -11.095 2.019 14.650 1.00 92.94 170 ASP A C 1
ATOM 1346 O O . ASP A 1 170 ? -10.645 1.303 13.748 1.00 92.94 170 ASP A O 1
ATOM 1350 N N . VAL A 1 171 ? -11.611 3.229 14.433 1.00 92.62 171 VAL A N 1
ATOM 1351 C CA . VAL A 1 171 ? -11.646 3.875 13.125 1.00 92.62 171 VAL A CA 1
ATOM 1352 C C . VAL A 1 171 ? -10.757 5.104 13.142 1.00 92.62 171 VAL A C 1
ATOM 1354 O O . VAL A 1 171 ? -10.902 5.971 14.002 1.00 92.62 171 VAL A O 1
ATOM 1357 N N . PHE A 1 172 ? -9.868 5.209 12.162 1.00 91.50 172 PHE A N 1
ATOM 1358 C CA . PHE A 1 172 ? -8.927 6.321 12.048 1.00 91.50 172 PHE A CA 1
ATOM 1359 C C . PHE A 1 172 ? -8.761 6.758 10.600 1.00 91.50 172 PHE A C 1
ATOM 1361 O O . PHE A 1 172 ? -8.893 5.968 9.667 1.00 91.50 172 PHE A O 1
ATOM 1368 N N . GLU A 1 173 ? -8.478 8.041 10.416 1.00 91.56 173 GLU A N 1
ATOM 1369 C CA . GLU A 1 173 ? -8.117 8.593 9.120 1.00 91.56 173 GLU A CA 1
ATOM 1370 C C . GLU A 1 173 ? -6.626 8.351 8.874 1.00 91.56 173 GLU A C 1
ATOM 1372 O O . GLU A 1 173 ? -5.775 8.748 9.667 1.00 91.56 173 GLU A O 1
ATOM 1377 N N . GLY A 1 174 ? -6.312 7.653 7.791 1.00 90.31 174 GLY A N 1
ATOM 1378 C CA . GLY A 1 174 ? -4.954 7.254 7.466 1.00 90.31 174 GLY A CA 1
ATOM 1379 C C . GLY A 1 174 ? -4.656 7.395 5.986 1.00 90.31 174 GLY A C 1
ATOM 1380 O O . GLY A 1 174 ? -5.548 7.427 5.137 1.00 90.31 174 GLY A O 1
ATOM 1381 N N . ILE A 1 175 ? -3.371 7.470 5.675 1.00 87.06 175 ILE A N 1
ATOM 1382 C CA . ILE A 1 175 ? -2.851 7.477 4.315 1.00 87.06 175 ILE A CA 1
ATOM 1383 C C . ILE A 1 175 ? -2.217 6.117 4.069 1.00 87.06 175 ILE A C 1
ATOM 1385 O O . ILE A 1 175 ? -1.232 5.771 4.718 1.00 87.06 175 ILE A O 1
ATOM 1389 N N . ASP A 1 176 ? -2.785 5.352 3.139 1.00 86.00 176 ASP A N 1
ATOM 1390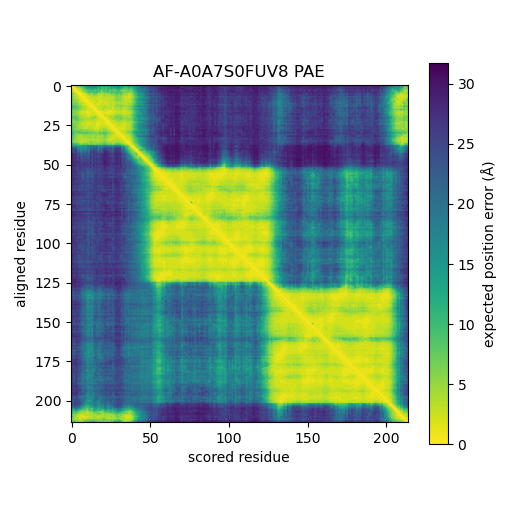 C CA . ASP A 1 176 ? -2.136 4.137 2.657 1.00 86.00 176 ASP A CA 1
ATOM 1391 C C . ASP A 1 176 ? -0.957 4.531 1.772 1.00 86.00 176 ASP A C 1
ATOM 1393 O O . ASP A 1 176 ? -1.110 5.179 0.730 1.00 86.00 176 ASP A O 1
ATOM 1397 N N . GLU A 1 177 ? 0.234 4.167 2.228 1.00 79.75 177 GLU A N 1
ATOM 1398 C CA . GLU A 1 177 ? 1.478 4.391 1.500 1.00 79.75 177 GLU A CA 1
ATOM 1399 C C . GLU A 1 177 ? 1.739 3.281 0.471 1.00 79.75 177 GLU A C 1
ATOM 1401 O O . GLU A 1 177 ? 2.675 3.389 -0.325 1.00 79.75 177 GLU A O 1
ATOM 1406 N N . GLY A 1 178 ? 0.885 2.245 0.482 1.00 71.06 178 GLY A N 1
ATOM 1407 C CA . GLY A 1 178 ? 0.816 1.065 -0.387 1.00 71.06 178 GLY A CA 1
ATOM 1408 C C . GLY A 1 178 ? 2.125 0.310 -0.559 1.00 71.06 178 GLY A C 1
ATOM 1409 O O . GLY A 1 178 ? 2.308 -0.462 -1.500 1.00 71.06 178 GLY A O 1
ATOM 1410 N N . ASP A 1 179 ? 3.005 0.474 0.420 1.00 69.94 179 ASP A N 1
ATOM 1411 C CA . ASP A 1 179 ? 4.083 -0.440 0.771 1.00 69.94 179 ASP A CA 1
ATOM 1412 C C . ASP A 1 179 ? 3.663 -1.385 1.913 1.00 69.94 179 ASP A C 1
ATOM 1414 O O . ASP A 1 179 ? 4.504 -1.992 2.576 1.00 69.94 179 ASP A O 1
ATOM 1418 N N . GLY A 1 180 ? 2.351 -1.512 2.137 1.00 80.12 180 GLY A N 1
ATOM 1419 C CA . GLY A 1 180 ? 1.771 -2.326 3.195 1.00 80.12 180 GLY A CA 1
ATOM 1420 C C . GLY A 1 180 ? 1.603 -1.590 4.523 1.00 80.12 180 GLY A C 1
ATOM 1421 O O . GLY A 1 180 ? 1.171 -2.226 5.485 1.00 80.12 180 GLY A O 1
ATOM 1422 N N . TRP A 1 181 ? 1.885 -0.287 4.580 1.00 87.12 181 TRP A N 1
ATOM 1423 C CA . TRP A 1 181 ? 1.711 0.544 5.768 1.00 87.12 181 TRP A CA 1
ATOM 1424 C C . TRP A 1 181 ? 0.664 1.634 5.559 1.00 87.12 181 TRP A C 1
ATOM 1426 O O . TRP A 1 181 ? 0.602 2.275 4.510 1.00 87.12 181 TRP A O 1
ATOM 1436 N N . VAL A 1 182 ? -0.115 1.883 6.609 1.00 90.62 182 VAL A N 1
ATOM 1437 C CA . VAL A 1 182 ? -1.005 3.038 6.706 1.00 90.62 182 VAL A CA 1
ATOM 1438 C C . VAL A 1 182 ? -0.435 3.992 7.744 1.00 90.62 182 VAL A C 1
ATOM 1440 O O . VAL A 1 182 ? -0.221 3.614 8.900 1.00 90.62 182 VAL A O 1
ATOM 1443 N N . ARG A 1 183 ? -0.191 5.236 7.330 1.00 91.31 183 ARG A N 1
ATOM 1444 C CA . ARG A 1 183 ? 0.235 6.315 8.219 1.00 91.31 183 ARG A CA 1
ATOM 1445 C C . ARG A 1 183 ? -0.985 7.019 8.801 1.00 91.31 183 ARG A C 1
ATOM 1447 O O . ARG A 1 183 ? -1.811 7.529 8.047 1.00 91.31 183 ARG A O 1
ATOM 1454 N N . VAL A 1 184 ? -1.064 7.081 10.123 1.00 93.44 184 VAL A N 1
ATOM 1455 C CA . VAL A 1 184 ? -2.087 7.806 10.888 1.00 93.44 184 VAL A CA 1
ATOM 1456 C C . VAL A 1 184 ? -1.350 8.849 11.715 1.00 93.44 184 VAL A C 1
ATOM 1458 O O . VAL A 1 184 ? -0.544 8.495 12.574 1.00 93.44 184 VAL A O 1
ATOM 1461 N N . ASP A 1 185 ? -1.563 10.126 11.403 1.00 91.50 185 ASP A N 1
ATOM 1462 C CA . ASP A 1 185 ? -0.775 11.237 11.948 1.00 91.50 185 ASP A CA 1
ATOM 1463 C C . ASP A 1 185 ? 0.747 10.994 11.837 1.00 91.50 185 ASP A C 1
ATOM 1465 O O . ASP A 1 185 ? 1.296 10.933 10.729 1.00 91.50 185 ASP A O 1
ATOM 1469 N N . ASP A 1 186 ? 1.438 10.861 12.970 1.00 91.94 186 ASP A N 1
ATOM 1470 C CA . ASP A 1 186 ? 2.879 10.634 13.093 1.00 91.94 186 ASP A CA 1
ATOM 1471 C C . ASP A 1 186 ? 3.261 9.156 13.308 1.00 91.94 186 ASP A C 1
ATOM 1473 O O . ASP A 1 186 ? 4.426 8.853 13.570 1.00 91.94 186 ASP A O 1
ATOM 1477 N N . ARG A 1 187 ? 2.303 8.229 13.182 1.00 94.00 187 ARG A N 1
ATOM 1478 C CA . ARG A 1 187 ? 2.471 6.797 13.478 1.00 94.00 187 ARG A CA 1
ATOM 1479 C C . ARG A 1 187 ? 2.056 5.922 12.308 1.00 94.00 187 ARG A C 1
ATOM 1481 O O . ARG A 1 187 ? 1.396 6.362 11.368 1.00 94.00 187 ARG A O 1
ATOM 1488 N N . TYR A 1 188 ? 2.421 4.650 12.398 1.00 94.69 188 TYR A N 1
ATOM 1489 C CA . TYR A 1 188 ? 2.171 3.668 11.353 1.00 94.69 188 TYR A CA 1
ATOM 1490 C C . TYR A 1 188 ? 1.484 2.427 11.918 1.00 94.69 188 TYR A C 1
ATOM 1492 O O . TYR A 1 188 ? 1.816 1.953 13.010 1.00 94.69 188 TYR A O 1
ATOM 1500 N N . LEU A 1 189 ? 0.554 1.877 11.142 1.00 94.00 189 LEU A N 1
ATOM 1501 C CA . LEU A 1 189 ? 0.001 0.540 11.334 1.00 94.00 189 LEU A CA 1
ATOM 1502 C C . LEU A 1 189 ? 0.216 -0.288 10.066 1.00 94.00 189 LEU A C 1
ATOM 1504 O O . LEU A 1 189 ? 0.090 0.239 8.956 1.00 94.00 189 LEU A O 1
ATOM 1508 N N . PRO A 1 190 ? 0.535 -1.582 10.201 1.00 89.38 190 PRO A N 1
ATOM 1509 C CA . PRO A 1 190 ? 0.618 -2.457 9.051 1.00 89.38 190 PRO A CA 1
ATOM 1510 C C . PRO A 1 190 ? -0.792 -2.760 8.529 1.00 89.38 190 PRO A C 1
ATOM 1512 O O . PRO A 1 190 ? -1.711 -3.041 9.293 1.00 89.38 190 PRO A O 1
ATOM 1515 N N . SER A 1 191 ? -0.957 -2.745 7.210 1.00 86.56 191 SER A N 1
ATOM 1516 C CA . SER A 1 191 ? -2.191 -3.185 6.541 1.00 86.56 191 SER A CA 1
ATOM 1517 C C . SER A 1 191 ? -2.473 -4.675 6.754 1.00 86.56 191 SER A C 1
ATOM 1519 O O . SER A 1 191 ? -3.635 -5.085 6.796 1.00 86.56 191 SER A O 1
ATOM 1521 N N . HIS A 1 192 ? -1.407 -5.470 6.909 1.00 86.62 192 HIS A N 1
ATOM 1522 C CA . HIS A 1 192 ? -1.451 -6.910 7.122 1.00 86.62 192 HIS A CA 1
ATOM 1523 C C . HIS A 1 192 ? -0.560 -7.318 8.299 1.00 86.62 192 HIS A C 1
ATOM 1525 O O . HIS A 1 192 ? 0.579 -6.866 8.405 1.00 86.62 192 HIS A O 1
ATOM 1531 N N . ALA A 1 193 ? -1.045 -8.230 9.134 1.00 80.81 193 ALA A N 1
ATOM 1532 C CA . ALA A 1 193 ? -0.268 -8.903 10.170 1.00 80.81 193 ALA A CA 1
ATOM 1533 C C . ALA A 1 193 ? -0.295 -10.409 9.891 1.00 80.81 193 ALA A C 1
ATOM 1535 O O . ALA A 1 193 ? -1.353 -10.957 9.595 1.00 80.81 193 ALA A O 1
ATOM 1536 N N . ASP A 1 194 ? 0.867 -11.067 9.902 1.00 79.75 194 ASP A N 1
ATOM 1537 C CA . ASP A 1 194 ? 1.011 -12.489 9.541 1.00 79.75 194 ASP A CA 1
ATOM 1538 C C . ASP A 1 194 ? 0.371 -12.860 8.185 1.00 79.75 194 ASP A C 1
ATOM 1540 O O . ASP A 1 194 ? -0.138 -13.959 7.979 1.00 79.75 194 ASP A O 1
ATOM 1544 N N . GLY A 1 195 ? 0.390 -11.915 7.236 1.00 75.38 195 GLY A N 1
ATOM 1545 C CA . GLY A 1 195 ? -0.218 -12.062 5.908 1.00 75.38 195 GLY A CA 1
ATOM 1546 C C . GLY A 1 195 ? -1.740 -11.879 5.867 1.00 75.38 195 GLY A C 1
ATOM 1547 O O . GLY A 1 195 ? -2.319 -11.930 4.784 1.00 75.38 195 GLY A O 1
ATOM 1548 N N . LEU A 1 196 ? -2.390 -11.631 7.006 1.00 75.94 196 LEU A N 1
ATOM 1549 C CA . LEU A 1 196 ? -3.830 -11.406 7.121 1.00 75.94 196 LEU A CA 1
ATOM 1550 C C . LEU A 1 196 ? -4.135 -9.912 7.201 1.00 75.94 196 LEU A C 1
ATOM 1552 O O . LEU A 1 196 ? -3.464 -9.178 7.923 1.00 75.94 196 LEU A O 1
ATOM 1556 N N . GLN A 1 197 ? -5.150 -9.459 6.465 1.00 79.88 197 GLN A N 1
ATOM 1557 C CA . GLN A 1 197 ? -5.563 -8.059 6.476 1.00 79.88 197 GLN A CA 1
ATOM 1558 C C . GLN A 1 197 ? -6.143 -7.682 7.844 1.00 79.88 197 GLN A C 1
ATOM 1560 O O . GLN A 1 197 ? -7.044 -8.351 8.345 1.00 79.88 197 GLN A O 1
ATOM 1565 N N . VAL A 1 198 ? -5.630 -6.593 8.416 1.00 89.44 198 VAL A N 1
ATOM 1566 C CA . VAL A 1 198 ? -6.057 -6.052 9.721 1.00 89.44 198 VAL A CA 1
ATOM 1567 C C . VAL A 1 198 ? -6.526 -4.602 9.637 1.00 89.44 198 VAL A C 1
ATOM 1569 O O . VAL A 1 198 ? -7.131 -4.099 10.575 1.00 89.44 198 VAL A O 1
ATOM 1572 N N . LEU A 1 199 ? -6.280 -3.922 8.514 1.00 89.19 199 LEU A N 1
ATOM 1573 C CA . LEU A 1 199 ? -6.836 -2.603 8.218 1.00 89.19 199 LEU A CA 1
ATOM 1574 C C . LEU A 1 199 ? -7.795 -2.697 7.043 1.00 89.19 199 LEU A C 1
ATOM 1576 O O . LEU A 1 199 ? -7.388 -2.960 5.907 1.00 89.19 199 LEU A O 1
ATOM 1580 N N . VAL A 1 200 ? -9.070 -2.454 7.325 1.00 86.62 200 VAL A N 1
ATOM 1581 C CA . VAL A 1 200 ? -10.134 -2.457 6.326 1.00 86.62 200 VAL A CA 1
ATOM 1582 C C . VAL A 1 200 ? -10.440 -1.006 5.958 1.00 86.62 200 VAL A C 1
ATO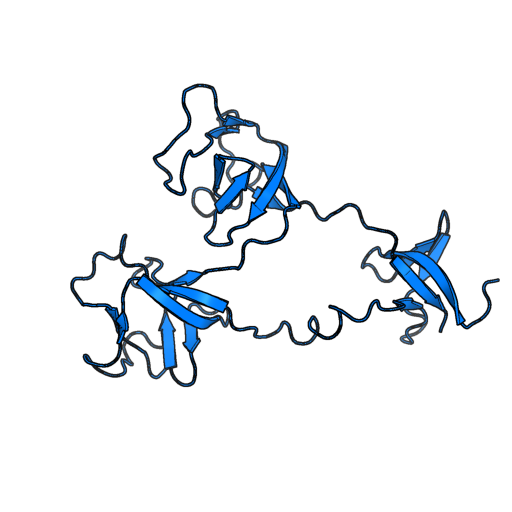M 1584 O O . VAL A 1 200 ? -10.873 -0.251 6.833 1.00 86.62 200 VAL A O 1
ATOM 1587 N N . PRO A 1 201 ? -10.198 -0.572 4.708 1.00 85.12 201 PRO A N 1
ATOM 1588 C CA . PRO A 1 201 ? -10.619 0.751 4.272 1.00 85.12 201 PRO A CA 1
ATOM 1589 C C . PRO A 1 201 ? -12.142 0.836 4.359 1.00 85.12 201 PRO A C 1
ATOM 1591 O O . PRO A 1 201 ? -12.854 -0.027 3.846 1.00 85.12 201 PRO A O 1
ATOM 1594 N N . LEU A 1 202 ? -12.635 1.873 5.025 1.00 81.81 202 LEU A N 1
ATOM 1595 C CA . LEU A 1 202 ? -14.040 2.224 4.980 1.00 81.81 202 LEU A CA 1
ATOM 1596 C C . LEU A 1 202 ? -14.247 3.071 3.732 1.00 81.81 202 LEU A C 1
ATOM 1598 O O . LEU A 1 202 ? -13.594 4.103 3.552 1.00 81.81 202 LEU A O 1
ATOM 1602 N N . GLU A 1 203 ? -15.145 2.610 2.872 1.00 67.44 203 GLU A N 1
ATOM 1603 C CA . GLU A 1 203 ? -15.645 3.412 1.764 1.00 67.44 203 GLU A CA 1
ATOM 1604 C C . GLU A 1 203 ? -16.159 4.746 2.334 1.00 67.44 203 GLU A C 1
ATOM 1606 O O . GLU A 1 203 ? -16.799 4.745 3.396 1.00 67.44 203 GLU A O 1
ATOM 1611 N N . PRO A 1 204 ? -15.853 5.894 1.703 1.00 55.66 204 PRO A N 1
ATOM 1612 C CA . PRO A 1 204 ? -16.463 7.148 2.119 1.00 55.66 204 PRO A CA 1
ATOM 1613 C C . PRO A 1 204 ? -17.987 6.983 2.085 1.00 55.66 204 PRO A C 1
ATOM 1615 O O . PRO A 1 204 ? -18.512 6.323 1.189 1.00 55.66 204 PRO A O 1
ATOM 1618 N N . ASP A 1 205 ? -18.691 7.563 3.065 1.00 50.16 205 ASP A N 1
ATOM 1619 C CA . ASP A 1 205 ? -20.157 7.593 3.082 1.00 50.16 205 ASP A CA 1
ATOM 1620 C C . ASP A 1 205 ? -20.655 7.943 1.674 1.00 50.16 205 ASP A C 1
ATOM 1622 O O . ASP A 1 205 ? -20.254 8.980 1.144 1.00 50.16 205 ASP A O 1
ATOM 1626 N N . LYS A 1 206 ? -21.451 7.055 1.052 1.00 52.69 206 LYS A N 1
ATOM 1627 C CA . LYS A 1 206 ? -21.874 7.173 -0.352 1.00 52.69 206 LYS A CA 1
ATOM 1628 C C . LYS A 1 206 ? -22.360 8.603 -0.619 1.00 52.69 206 LYS A C 1
ATOM 1630 O O . LYS A 1 206 ? -23.409 9.020 -0.125 1.00 52.69 206 LYS A O 1
ATOM 1635 N N . VAL A 1 207 ? -21.557 9.380 -1.344 1.00 54.84 207 VAL A N 1
ATOM 1636 C CA . VAL A 1 207 ? -21.806 10.813 -1.538 1.00 54.84 207 VAL A CA 1
ATOM 1637 C C . VAL A 1 207 ? -22.881 10.976 -2.605 1.00 54.84 207 VAL A C 1
ATOM 1639 O O . VAL A 1 207 ? -22.847 10.299 -3.631 1.00 54.84 207 VAL A O 1
ATOM 1642 N N . ALA A 1 208 ? -23.834 11.882 -2.385 1.00 57.56 208 ALA A N 1
ATOM 1643 C CA . ALA A 1 208 ? -24.796 12.242 -3.419 1.00 57.56 208 ALA A CA 1
ATOM 1644 C C . ALA A 1 208 ? -24.057 12.842 -4.634 1.00 57.56 208 ALA A C 1
ATOM 1646 O O . ALA A 1 208 ? -23.369 13.855 -4.508 1.00 57.56 208 ALA A O 1
ATOM 1647 N N . ARG A 1 209 ? -24.193 12.209 -5.802 1.00 70.88 209 ARG A N 1
ATOM 1648 C CA . ARG A 1 209 ? -23.642 12.634 -7.098 1.00 70.88 209 ARG A CA 1
ATOM 1649 C C . ARG A 1 209 ? -24.742 13.231 -7.975 1.00 70.88 209 ARG A C 1
ATOM 1651 O O . ARG A 1 209 ? -25.916 12.929 -7.789 1.00 70.88 209 ARG A O 1
ATOM 1658 N N . LYS A 1 210 ? -24.388 14.047 -8.970 1.00 77.56 210 LYS A N 1
ATOM 1659 C CA . LYS A 1 210 ? -25.364 14.597 -9.926 1.00 77.56 210 LYS A CA 1
ATOM 1660 C C . LYS A 1 210 ? -25.630 13.636 -11.081 1.00 77.56 210 LYS A C 1
ATOM 1662 O O . LYS A 1 210 ? -24.719 13.307 -11.833 1.00 77.56 210 LYS A O 1
ATOM 1667 N N . TYR A 1 211 ? -26.891 13.276 -11.284 1.00 75.31 211 TYR A N 1
ATOM 1668 C CA . TYR A 1 211 ? -27.360 12.424 -12.377 1.00 75.31 211 TYR A CA 1
ATOM 1669 C C . TYR A 1 211 ? -28.284 13.191 -13.306 1.00 75.31 211 TYR A C 1
ATOM 1671 O O . TYR A 1 211 ? -29.104 13.985 -12.848 1.00 75.31 211 TYR A O 1
ATOM 1679 N N . ARG A 1 212 ? -28.179 12.921 -14.607 1.00 77.44 212 ARG A N 1
ATOM 1680 C CA . ARG A 1 212 ? -29.110 13.373 -15.640 1.00 77.44 212 ARG A CA 1
ATOM 1681 C C . ARG A 1 212 ? -29.985 12.212 -16.078 1.00 77.44 212 ARG A C 1
ATOM 1683 O O . ARG A 1 212 ? -29.479 11.125 -16.334 1.00 77.44 212 ARG A O 1
ATOM 1690 N N . LEU A 1 213 ? -31.283 12.467 -16.180 1.00 70.81 213 LEU A N 1
ATOM 1691 C CA . LEU A 1 213 ? -32.235 11.551 -16.801 1.00 70.81 213 LEU A CA 1
ATOM 1692 C C . LEU A 1 213 ? -32.132 11.679 -18.331 1.00 70.81 213 LEU A C 1
ATOM 1694 O O . LEU A 1 213 ? -32.424 12.765 -18.842 1.00 70.81 213 LEU A O 1
ATOM 1698 N N . ASP A 1 214 ? -31.709 10.620 -19.024 1.00 65.56 214 ASP A N 1
ATOM 1699 C CA . ASP A 1 214 ? -31.425 10.599 -20.477 1.00 65.56 214 ASP A CA 1
ATOM 1700 C C . ASP A 1 214 ? -32.320 9.628 -21.254 1.00 65.56 214 ASP A C 1
ATOM 1702 O O . ASP A 1 214 ? -32.432 8.458 -20.815 1.00 65.56 214 ASP A O 1
#

Nearest PDB structures (foldseek):
  7nvg-assembly1_l2  TM=1.013E-01  e=3.960E-01  Salmonella enterica subsp. enterica serovar Typhimurium

Foldseek 3Di:
DADAFDKAWWFDPVPQWTHGPPDIDGCDDPRDGFKDFPDDPDDDVCVVVVQWAKFKWAFACPPVVDPAQAFFKAQDPDSPRGPDNVHGDGHRDIAIFTDNVPQWTDDPRIITGCDDPNHGGIQTADDFDAWFKKAFACPVVVDPDQAAFWAQDPDPPRGDDPPRGDGHRDIATWTCRRSQWTDGPNIIDGCDDPNHGRIDTDDPDRGTGMIGRD

Solvent-accessible surface area (backbone atoms only — not comparable to full-atom values): 12396 Å² total; per-residue (Å²): 135,82,60,83,70,43,73,43,66,22,28,65,69,88,78,53,37,31,35,46,87,98,42,76,44,60,32,54,60,98,87,41,72,33,48,42,73,61,72,70,99,76,81,76,88,58,69,88,58,69,84,68,65,66,43,37,26,32,28,47,49,85,84,70,63,65,90,62,79,44,52,58,32,12,68,44,104,41,96,82,42,56,62,46,97,88,36,52,51,45,58,69,40,72,49,66,24,31,63,78,84,78,54,40,30,39,40,92,86,33,28,40,58,32,51,60,96,84,35,73,30,46,42,48,45,44,75,65,43,75,72,39,42,29,32,30,45,49,86,74,65,63,64,90,65,75,47,49,64,30,14,70,44,104,41,96,80,40,59,45,63,93,91,41,50,49,44,59,70,41,71,46,64,25,27,41,38,51,67,52,38,28,36,38,90,84,32,29,43,60,33,48,55,97,85,33,66,29,49,44,75,46,76,74,77,73,61,67,41,50,33,25,34,94

pLDDT: mean 79.84, std 13.98, range [35.97, 95.88]

Sequence (214 aa):
YAPWGYIFDGIDHEDGWVQLGDRYLPMHVSGAQVLVPVEEVSHEAAEQEAGQATRKYRLDNSQLQHKGPGLAWRLSKDLNNTAGSQHFARWREIIEGLNEGDGWVKVDARYLPTHVGGVQVLIPQTTPQAARKYRLDNSLLQHSGPGLVWRLSKDLNDVAGEGQFAAWEDVFEGIDEGDGWVRVDDRYLPSHADGLQVLVPLEPDKVARKYRLD

Secondary structure (DSSP, 8-state):
-PPTT-EEEEEE-SSSEEEETTEEEESEETTEE-EEE---SSSSSSTTSTTS--EEEEE--TTT--SSSEEEPBSSS-TT-B--TT-EEETT-EEEEEE-SSSEEEETTEEEESEETTEE-EEEEPPPPPPEEEEE--TTT--SSSEEE-BSSS-TT-B--TT-EEETT-EEEEEE-SSSEEEETTEEEESEETTEE-EEEPPP---EEEEEE-

Mean predicted aligned error: 15.92 Å

Organism: NCBI:txid73915

Radius of gyration: 22.8 Å; Cα contacts (8 Å, |Δi|>4): 411; chains: 1; bounding box: 68×37×50 Å